Protein AF-A0A6G3XLT8-F1 (afdb_monomer)

Foldseek 3Di:
DVVVVVVVVVVVVVVLCVVPVDPDDPLVSCCVPPNDPRSVVVVVVVVVVVVVVLLVVLLVVLVVVQVVCVVVVRHDPQQCSAPVRDPPRHHPVRSVVVVVVVVVVVVVPDPDDPVVVVVVVVVVVVVVVVCVVVVVVVDDPVVCVVVWDPWAFDPADPDPGGDVCCVPPVDGDTCTDPSNVVRD

Solvent-accessible surface area (backbone atoms only — not comparable to full-atom values): 10610 Å² total; per-residue (Å²): 110,68,68,58,54,52,49,56,51,49,51,55,49,51,52,50,53,70,74,46,87,58,99,69,56,72,39,53,53,34,35,76,75,70,31,65,72,59,13,51,53,48,44,54,48,51,54,51,51,52,54,51,50,53,51,54,51,29,47,54,51,34,51,54,51,50,59,56,33,52,76,70,75,48,79,73,62,49,49,44,67,13,56,92,73,21,96,66,83,30,44,40,52,57,22,51,50,50,52,53,52,53,48,52,49,53,73,76,54,76,85,76,52,70,66,57,55,52,52,56,51,50,50,55,53,50,53,53,51,49,50,52,62,59,46,64,81,69,71,58,79,66,77,52,62,64,77,67,47,76,62,39,80,46,86,70,49,68,80,86,66,30,56,65,61,34,75,76,69,68,50,74,56,36,49,46,34,79,65,16,72,76,67,104

InterPro domains:
  IPR002293 Amino acid/polyamine transporter I [PF13520] (3-162)

Secondary structure (DSSP, 8-state):
-HHHHHHHHHHHHHHHHHH--SS--HHHHHHHHH-HHHHHHHHHHHHHHHHHHHHHHHHHHHHHHHHHHHTTT-PPPHHHH-TTTSSS----HHHHHHHHHHHHHHHH-----HHHHHHHHHHHHHHHHHHHHHHHTT--GGGGSSSSPPPEEPPPP-GGGS-HHHHHH-PPPEESHHHHHHH-

Sequence (184 aa):
VAGVVCALAALCYAEFASTVPVAGSAYTFAYAALGELVAWIIGWDLVLEFALGTAVVAVGWSGYVRSLMDNVDWTMPEVLSGTDVAEGFGFDILAFALVLVLTVILVIGMKLSARVTSVVVAIKVAVVLMVIIAGLFFIKAENYKPFIPPAEKQPAGSGWDAPLVQLLFGYEPTNFGVMGIFTA

Structure (mmCIF, N/CA/C/O backbone):
data_AF-A0A6G3XLT8-F1
#
_entry.id   AF-A0A6G3XLT8-F1
#
loop_
_atom_site.group_PDB
_atom_site.id
_atom_site.type_symbol
_atom_site.label_atom_id
_atom_site.label_alt_id
_atom_site.label_comp_id
_atom_site.label_asym_id
_atom_site.label_entity_id
_atom_site.label_seq_id
_atom_site.pdbx_PDB_ins_code
_atom_site.Cartn_x
_atom_site.Cartn_y
_atom_site.Cartn_z
_atom_site.occupancy
_atom_site.B_iso_or_equiv
_atom_site.auth_seq_id
_atom_site.auth_comp_id
_atom_site.auth_asym_id
_atom_site.auth_atom_id
_atom_site.pdbx_PDB_model_num
ATOM 1 N N . VAL A 1 1 ? 9.433 11.268 6.669 1.00 84.62 1 VAL A N 1
ATOM 2 C CA . VAL A 1 1 ? 8.196 12.057 6.891 1.00 84.62 1 VAL A CA 1
ATOM 3 C C . VAL A 1 1 ? 6.978 11.147 6.982 1.00 84.62 1 VAL A C 1
ATOM 5 O O . VAL A 1 1 ? 6.456 11.031 8.082 1.00 84.62 1 VAL A O 1
ATOM 8 N N . ALA A 1 2 ? 6.606 10.419 5.918 1.00 87.00 2 ALA A N 1
ATOM 9 C CA . ALA A 1 2 ? 5.452 9.503 5.914 1.00 87.00 2 ALA A CA 1
ATOM 10 C C . ALA A 1 2 ? 5.387 8.562 7.135 1.00 87.00 2 ALA A C 1
ATOM 12 O O . ALA A 1 2 ? 4.379 8.534 7.826 1.00 87.00 2 ALA A O 1
ATOM 13 N N . GLY A 1 3 ? 6.489 7.888 7.492 1.00 91.56 3 GLY A N 1
ATOM 14 C CA . GLY A 1 3 ? 6.512 6.993 8.659 1.00 91.56 3 GLY A CA 1
ATOM 15 C C . GLY A 1 3 ? 6.169 7.665 9.998 1.00 91.56 3 GLY A C 1
ATOM 16 O O . GLY A 1 3 ? 5.522 7.046 10.834 1.00 91.56 3 GLY A O 1
ATOM 17 N N . VAL A 1 4 ? 6.539 8.937 10.194 1.00 93.75 4 VAL A N 1
ATOM 18 C CA . VAL A 1 4 ? 6.172 9.692 11.408 1.00 93.75 4 VAL A CA 1
ATOM 19 C C . VAL A 1 4 ? 4.680 10.018 11.398 1.00 93.75 4 VAL A C 1
ATOM 21 O O . VAL A 1 4 ? 4.017 9.845 12.415 1.00 93.75 4 VAL A O 1
ATOM 24 N N . VAL A 1 5 ? 4.141 10.429 10.247 1.00 93.31 5 VAL A N 1
ATOM 25 C CA . VAL A 1 5 ? 2.706 10.711 10.080 1.00 93.31 5 VAL A CA 1
ATOM 26 C C . VAL A 1 5 ? 1.878 9.449 10.337 1.00 93.31 5 VAL A C 1
ATOM 28 O O . VAL A 1 5 ? 0.947 9.485 11.138 1.00 93.31 5 VAL A O 1
ATOM 31 N N . CYS A 1 6 ? 2.265 8.315 9.747 1.00 94.31 6 CYS A N 1
ATOM 32 C CA . CYS A 1 6 ? 1.611 7.028 9.981 1.00 94.31 6 CYS A CA 1
ATOM 33 C C . CYS A 1 6 ? 1.709 6.588 11.447 1.00 94.31 6 CYS A C 1
ATOM 35 O O . CYS A 1 6 ? 0.739 6.059 11.978 1.00 94.31 6 CYS A O 1
ATOM 37 N N . ALA A 1 7 ? 2.845 6.814 12.118 1.00 95.75 7 ALA A N 1
ATOM 38 C CA . ALA A 1 7 ? 3.006 6.466 13.530 1.00 95.75 7 ALA A CA 1
ATOM 39 C C . ALA A 1 7 ? 2.085 7.294 14.439 1.00 95.75 7 ALA A C 1
ATOM 41 O O . ALA A 1 7 ? 1.426 6.731 15.310 1.00 95.75 7 ALA A O 1
ATOM 42 N N . LEU A 1 8 ? 1.995 8.610 14.218 1.00 95.62 8 LEU A N 1
ATOM 43 C CA . LEU A 1 8 ? 1.078 9.477 14.965 1.00 95.62 8 LEU A CA 1
ATOM 44 C C . LEU A 1 8 ? -0.385 9.086 14.719 1.00 95.62 8 LEU A C 1
ATOM 46 O O . LEU A 1 8 ? -1.143 8.941 15.674 1.00 95.62 8 LEU A O 1
ATOM 50 N N . ALA A 1 9 ? -0.761 8.830 13.462 1.00 92.44 9 ALA A N 1
ATOM 51 C CA . ALA A 1 9 ? -2.095 8.339 13.128 1.00 92.44 9 ALA A CA 1
ATOM 52 C C . ALA A 1 9 ? -2.390 6.989 13.807 1.00 92.44 9 ALA A C 1
ATOM 54 O O . ALA A 1 9 ? -3.451 6.818 14.403 1.00 92.44 9 ALA A O 1
ATOM 55 N N . ALA A 1 10 ? -1.440 6.048 13.792 1.00 93.69 10 ALA A N 1
ATOM 56 C CA . ALA A 1 10 ? -1.587 4.745 14.439 1.00 93.69 10 ALA A CA 1
ATOM 57 C C . ALA A 1 10 ? -1.800 4.857 15.958 1.00 93.69 10 ALA A C 1
ATOM 59 O O . ALA A 1 10 ? -2.575 4.081 16.515 1.00 93.69 10 ALA A O 1
ATOM 60 N N . LEU A 1 11 ? -1.167 5.829 16.626 1.00 94.69 11 LEU A N 1
ATOM 61 C CA . LEU A 1 11 ? -1.402 6.097 18.049 1.00 94.69 11 LEU A CA 1
ATOM 62 C C . LEU A 1 11 ? -2.837 6.579 18.311 1.00 94.69 11 LEU A C 1
ATOM 64 O O . LEU A 1 11 ? -3.475 6.074 19.232 1.00 94.69 11 LEU A O 1
ATOM 68 N N . CYS A 1 12 ? -3.381 7.470 17.476 1.00 91.38 12 CYS A N 1
ATOM 69 C CA . CYS A 1 12 ? -4.788 7.879 17.572 1.00 91.38 12 CYS A CA 1
ATOM 70 C C . CYS A 1 12 ? -5.742 6.692 17.354 1.00 91.38 12 CYS A C 1
ATOM 72 O O . CYS A 1 12 ? -6.710 6.522 18.091 1.00 91.38 12 CYS A O 1
ATOM 74 N N . TYR A 1 13 ? -5.452 5.822 16.381 1.00 90.06 13 TYR A N 1
ATOM 75 C CA . TYR A 1 13 ? -6.232 4.596 16.171 1.00 90.06 13 TYR A CA 1
ATOM 76 C C . TYR A 1 13 ? -6.145 3.633 17.360 1.00 90.06 13 TYR A C 1
ATOM 78 O O . TYR A 1 13 ? -7.144 2.999 17.696 1.00 90.06 13 TYR A O 1
ATOM 86 N N . ALA A 1 14 ? -4.987 3.529 18.017 1.00 91.62 14 ALA A N 1
ATOM 87 C CA . ALA A 1 14 ? -4.831 2.717 19.221 1.00 91.62 14 ALA A CA 1
ATOM 88 C C . ALA A 1 14 ? -5.688 3.251 20.384 1.00 91.62 14 ALA A C 1
ATOM 90 O O . ALA A 1 14 ? -6.321 2.465 21.091 1.00 91.62 14 ALA A O 1
ATOM 91 N N . GLU A 1 15 ? -5.770 4.575 20.544 1.00 92.38 15 GLU A N 1
ATOM 92 C CA . GLU A 1 15 ? -6.643 5.223 21.530 1.00 92.38 15 GLU A CA 1
ATOM 93 C C . GLU A 1 15 ? -8.126 4.924 21.250 1.00 92.38 15 GLU A C 1
ATOM 95 O O . GLU A 1 15 ? -8.839 4.444 22.139 1.00 92.38 15 GLU A O 1
ATOM 100 N N . PHE A 1 16 ? -8.585 5.097 20.007 1.00 87.38 16 PHE A N 1
ATOM 101 C CA . PHE A 1 16 ? -9.968 4.786 19.621 1.00 87.38 16 PHE A CA 1
ATOM 102 C C . PHE A 1 16 ? -10.313 3.298 19.753 1.00 87.38 16 PHE A C 1
ATOM 104 O O . PHE A 1 16 ? -11.379 2.958 20.266 1.00 87.38 16 PHE A O 1
ATOM 111 N N . ALA A 1 17 ? -9.401 2.399 19.376 1.00 88.38 17 ALA A N 1
ATOM 112 C CA . ALA A 1 17 ? -9.604 0.959 19.529 1.00 88.38 17 ALA A CA 1
ATOM 113 C C . ALA A 1 17 ? -9.683 0.526 21.006 1.00 88.38 17 ALA A C 1
ATOM 115 O O . ALA A 1 17 ? -10.377 -0.436 21.331 1.00 88.38 17 ALA A O 1
ATOM 116 N N . SER A 1 18 ? -8.988 1.234 21.905 1.00 88.75 18 SER A N 1
ATOM 117 C CA . SER A 1 18 ? -9.034 0.966 23.350 1.00 88.75 18 SER A CA 1
ATOM 118 C C . SER A 1 18 ? -10.307 1.491 24.024 1.00 88.75 18 SER A C 1
ATOM 120 O O . SER A 1 18 ? -10.778 0.901 24.995 1.00 88.75 18 SER A O 1
ATOM 122 N N . THR A 1 19 ? -10.875 2.583 23.507 1.00 87.81 19 THR A N 1
ATOM 123 C CA . THR A 1 19 ? -12.049 3.259 24.081 1.00 87.81 19 THR A CA 1
ATOM 124 C C . THR A 1 19 ? -13.367 2.722 23.529 1.00 87.81 19 THR A C 1
ATOM 126 O O . THR A 1 19 ? -14.359 2.681 24.257 1.00 87.81 19 THR A O 1
ATOM 129 N N . VAL A 1 20 ? -13.386 2.262 22.274 1.00 84.38 20 VAL A N 1
ATOM 130 C CA . VAL A 1 20 ? -14.577 1.724 21.605 1.00 84.38 20 VAL A CA 1
ATOM 131 C C . VAL A 1 20 ? -14.323 0.257 21.218 1.00 84.38 20 VAL A C 1
ATOM 133 O O . VAL A 1 20 ? -13.866 -0.011 20.107 1.00 84.38 20 VAL A O 1
ATOM 136 N N . PRO A 1 21 ? -14.625 -0.723 22.100 1.00 76.94 21 PRO A N 1
ATOM 137 C CA . PRO A 1 21 ? -14.282 -2.136 21.910 1.00 76.94 21 PRO A CA 1
ATOM 138 C C . PRO A 1 21 ? -15.272 -2.851 20.976 1.00 76.94 21 PRO A C 1
ATOM 140 O O . PRO A 1 21 ? -15.787 -3.930 21.273 1.00 76.94 21 PRO A O 1
ATOM 143 N N . VAL A 1 22 ? -15.577 -2.225 19.845 1.00 78.62 22 VAL A N 1
ATOM 144 C CA . VAL A 1 22 ? -16.390 -2.795 18.773 1.00 78.62 22 VAL A CA 1
ATOM 145 C C . VAL A 1 22 ? -15.473 -3.134 17.609 1.00 78.62 22 VAL A C 1
ATOM 147 O O . VAL A 1 22 ? -14.517 -2.415 17.329 1.00 78.62 22 VAL A O 1
ATOM 150 N N . ALA A 1 23 ? -15.760 -4.232 16.911 1.00 74.06 23 ALA A N 1
ATOM 151 C CA . ALA A 1 23 ? -15.089 -4.521 15.652 1.00 74.06 23 ALA A CA 1
ATOM 152 C C . ALA A 1 23 ? -15.462 -3.421 14.644 1.00 74.06 23 ALA A C 1
ATOM 154 O O . ALA A 1 23 ? -16.571 -3.410 14.111 1.00 74.06 23 ALA A O 1
ATOM 155 N N . GLY A 1 24 ? -14.556 -2.469 14.440 1.00 74.00 24 GLY A N 1
ATOM 156 C CA . GLY A 1 24 ? -14.780 -1.279 13.631 1.00 74.00 24 GLY A CA 1
ATOM 157 C C . GLY A 1 24 ? -13.471 -0.693 13.110 1.00 74.00 24 GLY A C 1
ATOM 158 O O . GLY A 1 24 ? -12.390 -1.009 13.603 1.00 74.00 24 GLY A O 1
ATOM 159 N N . SER A 1 25 ? -13.589 0.136 12.077 1.00 85.88 25 SER A N 1
ATOM 160 C CA . SER A 1 25 ? -12.495 0.927 11.494 1.00 85.88 25 SER A CA 1
ATOM 161 C C . SER A 1 25 ? -12.845 2.423 11.588 1.00 85.88 25 SER A C 1
ATOM 163 O O . SER A 1 25 ? -13.745 2.797 12.345 1.00 85.88 25 SER A O 1
ATOM 165 N N . ALA A 1 26 ? -12.181 3.278 10.807 1.00 87.06 26 ALA A N 1
ATOM 166 C CA . ALA A 1 26 ? -12.337 4.736 10.811 1.00 87.06 26 ALA A CA 1
ATOM 167 C C . ALA A 1 26 ? -13.802 5.201 10.796 1.00 87.06 26 ALA A C 1
ATOM 169 O O . ALA A 1 26 ? -14.168 6.082 11.567 1.00 87.06 26 ALA A O 1
ATOM 170 N N . TYR A 1 27 ? -14.651 4.568 9.976 1.00 89.19 27 TYR A N 1
ATOM 171 C CA . TYR A 1 27 ? -16.085 4.870 9.901 1.00 89.19 27 TYR A CA 1
ATOM 172 C C . TYR A 1 27 ? -16.777 4.764 11.266 1.00 89.19 27 TYR A C 1
ATOM 174 O O . TYR A 1 27 ? -17.462 5.686 11.703 1.00 89.19 27 TYR A O 1
ATOM 182 N N . THR A 1 28 ? -16.578 3.647 11.967 1.00 88.88 28 THR A N 1
ATOM 183 C CA . THR A 1 28 ? -17.227 3.382 13.255 1.00 88.88 28 THR A CA 1
ATOM 184 C C . THR A 1 28 ? -16.723 4.338 14.333 1.00 88.88 28 THR A C 1
ATOM 186 O O . THR A 1 28 ? -17.515 4.828 15.138 1.00 88.88 28 THR A O 1
ATOM 189 N N . PHE A 1 29 ? -15.423 4.644 14.327 1.00 89.81 29 PHE A N 1
ATOM 190 C CA . PHE A 1 29 ? -14.832 5.595 15.269 1.00 89.81 29 PHE A CA 1
ATOM 191 C C . PHE A 1 29 ? -15.315 7.027 15.009 1.00 89.81 29 PHE A C 1
ATOM 193 O O . PHE A 1 29 ? -15.700 7.724 15.947 1.00 89.81 29 PHE A O 1
ATOM 200 N N . ALA A 1 30 ? -15.386 7.445 13.743 1.00 88.88 30 ALA A N 1
ATOM 201 C CA . ALA A 1 30 ? -15.908 8.753 13.360 1.00 88.88 30 ALA A CA 1
ATOM 202 C C . ALA A 1 30 ? -17.393 8.900 13.704 1.00 88.88 30 ALA A C 1
ATOM 204 O O . ALA A 1 30 ? -17.805 9.952 14.188 1.00 88.88 30 ALA A O 1
ATOM 205 N N . TYR A 1 31 ? -18.186 7.841 13.524 1.00 90.19 31 TYR A N 1
ATOM 206 C CA . TYR A 1 31 ? -19.601 7.849 13.892 1.00 90.19 31 TYR A CA 1
ATOM 207 C C . TYR A 1 31 ? -19.787 8.053 15.397 1.00 90.19 31 TYR A C 1
ATOM 209 O O . TYR A 1 31 ? -20.625 8.850 15.814 1.00 90.19 31 TYR A O 1
ATOM 217 N N . ALA A 1 32 ? -18.970 7.378 16.211 1.00 87.19 32 ALA A N 1
ATOM 218 C CA . ALA A 1 32 ? -19.013 7.511 17.663 1.00 87.19 32 ALA A CA 1
ATOM 219 C C . ALA A 1 32 ? -18.539 8.890 18.162 1.00 87.19 32 ALA A C 1
ATOM 221 O O . ALA A 1 32 ? -19.076 9.389 19.148 1.00 87.19 32 ALA A O 1
ATOM 222 N N . ALA A 1 33 ? -17.550 9.505 17.503 1.00 87.12 33 ALA A N 1
ATOM 223 C CA . ALA A 1 33 ? -16.925 10.746 17.968 1.00 87.12 33 ALA A CA 1
ATOM 224 C C . ALA A 1 33 ? -17.532 12.034 17.376 1.00 87.12 33 ALA A C 1
ATOM 226 O O . ALA A 1 33 ? -17.625 13.042 18.073 1.00 87.12 33 ALA A O 1
ATOM 227 N N . LEU A 1 34 ? -17.910 12.023 16.092 1.00 90.81 34 LEU A N 1
ATOM 228 C CA . LEU A 1 34 ? -18.243 13.224 15.306 1.00 90.81 34 LEU A CA 1
ATOM 229 C C . LEU A 1 34 ? -19.668 13.208 14.728 1.00 90.81 34 LEU A C 1
ATOM 231 O O . LEU A 1 34 ? -20.155 14.242 14.271 1.00 90.81 34 LEU A O 1
ATOM 235 N N . GLY A 1 35 ? -20.347 12.061 14.764 1.00 91.88 35 GLY A N 1
ATOM 236 C CA . GLY A 1 35 ? -21.718 11.902 14.287 1.00 91.88 35 GLY A CA 1
ATOM 237 C C . GLY A 1 35 ? -21.836 11.472 12.821 1.00 91.88 35 GLY A C 1
ATOM 238 O O . GLY A 1 35 ? -20.856 11.208 12.124 1.00 91.88 35 GLY A O 1
ATOM 239 N N . GLU A 1 36 ? -23.085 11.379 12.362 1.00 94.19 36 GLU A N 1
ATOM 240 C CA . GLU A 1 36 ? -23.459 10.687 11.124 1.00 94.19 36 GLU A CA 1
ATOM 241 C C . GLU A 1 36 ? -22.868 11.316 9.859 1.00 94.19 36 GLU A C 1
ATOM 243 O O . GLU A 1 36 ? -22.312 10.597 9.034 1.00 94.19 36 GLU A O 1
ATOM 248 N N . LEU A 1 37 ? -22.938 12.643 9.706 1.00 94.75 37 LEU A N 1
ATOM 249 C CA . LEU A 1 37 ? -22.506 13.303 8.469 1.00 94.75 37 LEU A CA 1
ATOM 250 C C . LEU A 1 37 ? -21.010 13.094 8.198 1.00 94.75 37 LEU A C 1
ATOM 252 O O . LEU A 1 37 ? -20.622 12.767 7.079 1.00 94.75 37 LEU A O 1
ATOM 256 N N . VAL A 1 38 ? -20.168 13.255 9.223 1.00 93.25 38 VAL A N 1
ATOM 257 C CA . VAL A 1 38 ? -18.714 13.082 9.082 1.00 93.25 38 VAL A CA 1
ATOM 258 C C . VAL A 1 38 ? -18.370 11.616 8.831 1.00 93.25 38 VAL A C 1
ATOM 260 O O . VAL A 1 38 ? -17.565 11.314 7.950 1.00 93.25 38 VAL A O 1
ATOM 263 N N . ALA A 1 39 ? -19.018 10.697 9.550 1.00 92.69 39 ALA A N 1
ATOM 264 C CA . ALA A 1 39 ? -18.840 9.268 9.330 1.00 92.69 39 ALA A CA 1
ATOM 265 C C . ALA A 1 39 ? -19.262 8.842 7.920 1.00 92.69 39 ALA A C 1
ATOM 267 O O . ALA A 1 39 ? -18.561 8.062 7.288 1.00 92.69 39 ALA A O 1
ATOM 268 N N . TRP A 1 40 ? -20.364 9.379 7.396 1.00 94.81 40 TRP A N 1
ATOM 269 C CA . TRP A 1 40 ? -20.846 9.087 6.048 1.00 94.81 40 TRP A CA 1
ATOM 270 C C .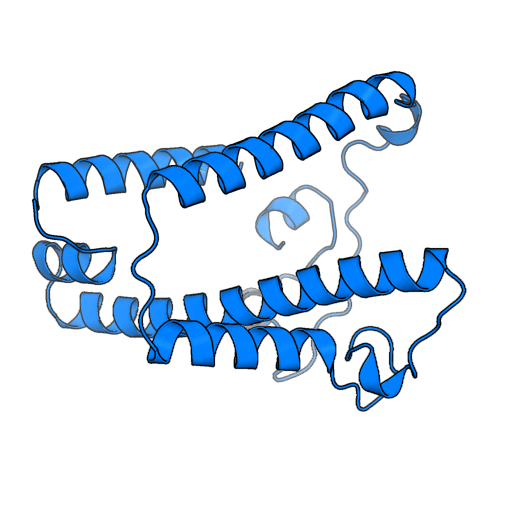 TRP A 1 40 ? -19.843 9.509 4.968 1.00 94.81 40 TRP A C 1
ATOM 272 O O . TRP A 1 40 ? -19.571 8.726 4.057 1.00 94.81 40 TRP A O 1
ATOM 282 N N . ILE A 1 41 ? -19.238 10.696 5.105 1.00 95.56 41 ILE A N 1
ATOM 283 C CA . ILE A 1 41 ? -18.179 11.167 4.196 1.00 95.56 41 ILE A CA 1
ATOM 284 C C . ILE A 1 41 ? -16.983 10.205 4.230 1.00 95.56 41 ILE A C 1
ATOM 286 O O . ILE A 1 41 ? -16.548 9.734 3.182 1.00 95.56 41 ILE A O 1
ATOM 290 N N . ILE A 1 42 ? -16.501 9.856 5.428 1.00 93.56 42 ILE A N 1
ATOM 291 C CA . ILE A 1 42 ? -15.376 8.921 5.605 1.00 93.56 42 ILE A CA 1
ATOM 292 C C . ILE A 1 42 ? -15.724 7.521 5.079 1.00 93.56 42 ILE A C 1
ATOM 294 O O . ILE A 1 42 ? -14.872 6.827 4.537 1.00 93.56 42 ILE A O 1
ATOM 298 N N . GLY A 1 43 ? -16.976 7.085 5.216 1.00 93.31 43 GLY A N 1
ATOM 299 C CA . GLY A 1 43 ? -17.432 5.798 4.697 1.00 93.31 43 GLY A CA 1
ATOM 300 C C . GLY A 1 43 ? -17.287 5.706 3.180 1.00 93.31 43 GLY A C 1
ATOM 301 O O . GLY A 1 43 ? -16.766 4.712 2.677 1.00 93.31 43 GLY A O 1
ATOM 302 N N . TRP A 1 44 ? -17.702 6.746 2.454 1.00 95.06 44 TRP A N 1
ATOM 303 C CA . TRP A 1 44 ? -17.534 6.801 0.999 1.00 95.06 44 TRP A CA 1
ATOM 304 C C . TRP A 1 44 ? -16.078 6.931 0.570 1.00 95.06 44 TRP A C 1
ATOM 306 O O . TRP A 1 44 ? -15.681 6.288 -0.401 1.00 95.06 44 TRP A O 1
ATOM 316 N N . ASP A 1 45 ? -15.289 7.706 1.311 1.00 94.75 45 ASP A N 1
ATOM 317 C CA . ASP A 1 45 ? -13.847 7.822 1.100 1.00 94.75 45 ASP A CA 1
ATOM 318 C C . ASP A 1 45 ? -13.156 6.453 1.211 1.00 94.75 45 ASP A C 1
ATOM 320 O O . ASP A 1 45 ? -12.520 6.010 0.259 1.00 94.75 45 ASP A O 1
ATOM 324 N N . LEU A 1 46 ? -13.413 5.698 2.287 1.00 93.69 46 LEU A N 1
ATOM 325 C CA . LEU A 1 46 ? -12.867 4.349 2.474 1.00 93.69 46 LEU A CA 1
ATOM 326 C C . LEU A 1 46 ? -13.273 3.377 1.358 1.00 93.69 46 LEU A C 1
ATOM 328 O O . LEU A 1 46 ? -12.474 2.535 0.952 1.00 93.69 46 LEU A O 1
ATOM 332 N N . VAL A 1 47 ? -14.512 3.457 0.857 1.00 93.12 47 VAL A N 1
ATOM 333 C CA . VAL A 1 47 ? -14.958 2.604 -0.259 1.00 93.12 47 VAL A CA 1
ATOM 334 C C . VAL A 1 47 ? -14.118 2.874 -1.509 1.00 93.12 47 VAL A C 1
ATOM 336 O O . VAL A 1 47 ? -13.671 1.922 -2.156 1.00 93.12 47 VAL A O 1
ATOM 339 N N . LEU A 1 48 ? -13.874 4.146 -1.832 1.00 93.94 48 LEU A N 1
ATOM 340 C CA . LEU A 1 48 ? -13.030 4.536 -2.962 1.00 93.94 48 LEU A CA 1
ATOM 341 C C . LEU A 1 48 ? -11.560 4.176 -2.724 1.00 93.94 48 LEU A C 1
ATOM 343 O O . LEU A 1 48 ? -10.915 3.640 -3.625 1.00 93.94 48 LEU A O 1
ATOM 347 N N . GLU A 1 49 ? -11.050 4.402 -1.515 1.00 92.75 49 GLU A N 1
ATOM 348 C CA . GLU A 1 49 ? -9.675 4.087 -1.128 1.00 92.75 49 GLU A CA 1
ATOM 349 C C . GLU A 1 49 ? -9.389 2.585 -1.251 1.00 92.75 49 GLU A C 1
ATOM 351 O O . GLU A 1 49 ? -8.398 2.191 -1.867 1.00 92.75 49 GLU A O 1
ATOM 356 N N . PHE A 1 50 ? -10.278 1.720 -0.750 1.00 91.75 50 PHE A N 1
ATOM 357 C CA . PHE A 1 50 ? -10.119 0.271 -0.894 1.00 91.75 50 PHE A CA 1
ATOM 358 C C . PHE A 1 50 ? -10.286 -0.194 -2.346 1.00 91.75 50 PHE A C 1
ATOM 360 O O . PHE A 1 50 ? -9.556 -1.089 -2.785 1.00 91.75 50 PHE A O 1
ATOM 367 N N . ALA A 1 51 ? -11.202 0.400 -3.117 1.00 91.94 51 ALA A N 1
ATOM 368 C CA . ALA A 1 51 ? -11.359 0.074 -4.535 1.00 91.94 51 ALA A CA 1
ATOM 369 C C . ALA A 1 51 ? -10.092 0.421 -5.338 1.00 91.94 51 ALA A C 1
ATOM 371 O O . ALA A 1 51 ? -9.571 -0.421 -6.071 1.00 91.94 51 ALA A O 1
ATOM 372 N N . LEU A 1 52 ? -9.541 1.620 -5.140 1.00 92.81 52 LEU A N 1
ATOM 373 C CA . LEU A 1 52 ? -8.289 2.035 -5.769 1.00 92.81 52 LEU A CA 1
ATOM 374 C C . LEU A 1 52 ? -7.105 1.192 -5.273 1.00 92.81 52 LEU A C 1
ATOM 376 O O . LEU A 1 52 ? -6.322 0.687 -6.076 1.00 92.81 52 LEU A O 1
ATOM 380 N N . GLY A 1 53 ? -6.995 0.982 -3.960 1.00 93.31 53 GLY A N 1
ATOM 381 C CA . GLY A 1 53 ? -5.912 0.212 -3.354 1.00 93.31 53 GLY A CA 1
ATOM 382 C C . GLY A 1 53 ? -5.866 -1.235 -3.846 1.00 93.31 53 GLY A C 1
ATOM 383 O O . GLY A 1 53 ? -4.791 -1.750 -4.155 1.00 93.31 53 GLY A O 1
ATOM 384 N N . THR A 1 54 ? -7.022 -1.888 -3.991 1.00 93.44 54 THR A N 1
ATOM 385 C CA . THR A 1 54 ? -7.089 -3.251 -4.547 1.00 93.44 54 THR A CA 1
ATOM 386 C C . THR A 1 54 ? -6.664 -3.299 -6.014 1.00 93.44 54 THR A C 1
ATOM 388 O O . THR A 1 54 ? -5.925 -4.213 -6.389 1.00 93.44 54 THR A O 1
ATOM 391 N N . ALA A 1 55 ? -7.047 -2.305 -6.822 1.00 91.75 55 ALA A N 1
ATOM 392 C CA . ALA A 1 55 ? -6.619 -2.203 -8.215 1.00 91.75 55 ALA A CA 1
ATOM 393 C C . ALA A 1 55 ? -5.096 -2.014 -8.338 1.00 91.75 55 ALA A C 1
ATOM 395 O O . ALA A 1 55 ? -4.439 -2.772 -9.052 1.00 91.75 55 ALA A O 1
ATOM 396 N N . VAL A 1 56 ? -4.513 -1.072 -7.586 1.00 92.38 56 VAL A N 1
ATOM 397 C CA . VAL A 1 56 ? -3.063 -0.797 -7.610 1.00 92.38 56 VAL A CA 1
ATOM 398 C C . VAL A 1 56 ? -2.253 -2.024 -7.176 1.00 92.38 56 VAL A C 1
ATOM 400 O O . VAL A 1 56 ? -1.247 -2.360 -7.803 1.00 92.38 56 VAL A O 1
ATOM 403 N N . VAL A 1 57 ? -2.706 -2.750 -6.147 1.00 94.56 57 VAL A N 1
ATOM 404 C CA . VAL A 1 57 ? -2.046 -3.990 -5.701 1.00 94.56 57 VAL A CA 1
ATOM 405 C C . VAL A 1 57 ? -2.116 -5.084 -6.770 1.00 94.56 57 VAL A C 1
ATOM 407 O O . VAL A 1 57 ? -1.130 -5.798 -6.970 1.00 94.56 57 VAL A O 1
ATOM 410 N N . ALA A 1 58 ? -3.246 -5.219 -7.469 1.00 94.69 58 ALA A N 1
ATOM 411 C CA . ALA A 1 58 ? -3.398 -6.211 -8.530 1.00 94.69 58 ALA A CA 1
ATOM 412 C C . ALA A 1 58 ? -2.487 -5.920 -9.734 1.00 94.69 58 ALA A C 1
ATOM 414 O O . ALA A 1 58 ? -1.839 -6.840 -10.237 1.00 94.69 58 ALA A O 1
ATOM 415 N N . VAL A 1 59 ? -2.374 -4.651 -10.143 1.00 92.19 59 VAL A N 1
ATOM 416 C CA . VAL A 1 59 ? -1.448 -4.219 -11.207 1.00 92.19 59 VAL A CA 1
ATOM 417 C C . VAL A 1 59 ? 0.006 -4.462 -10.793 1.00 92.19 59 VAL A C 1
ATOM 419 O O . VAL A 1 59 ? 0.775 -5.051 -11.551 1.00 92.19 59 VAL A O 1
ATOM 422 N N . GLY A 1 60 ? 0.378 -4.114 -9.555 1.00 92.00 60 GLY A N 1
ATOM 423 C CA . GLY A 1 60 ? 1.718 -4.398 -9.031 1.00 92.00 60 GLY A CA 1
ATOM 424 C C . GLY A 1 60 ? 2.050 -5.896 -9.030 1.00 92.00 60 GLY A C 1
ATOM 425 O O . GLY A 1 60 ? 3.155 -6.286 -9.406 1.00 92.00 60 GLY A O 1
ATOM 426 N N . TRP A 1 61 ? 1.091 -6.754 -8.662 1.00 94.69 61 TRP A N 1
ATOM 427 C CA . TRP A 1 61 ? 1.255 -8.210 -8.728 1.00 94.69 61 TRP A CA 1
ATOM 428 C C . TRP A 1 61 ? 1.424 -8.713 -10.166 1.00 94.69 61 TRP A C 1
ATOM 430 O O . TRP A 1 61 ? 2.319 -9.520 -10.422 1.00 94.69 61 TRP A O 1
ATOM 440 N N . SER A 1 62 ? 0.612 -8.211 -11.102 1.00 92.75 62 SER A N 1
ATOM 441 C CA . SER A 1 62 ? 0.737 -8.524 -12.530 1.00 92.75 62 SER A CA 1
ATOM 442 C C . SER A 1 62 ? 2.133 -8.189 -13.058 1.00 92.75 62 SER A C 1
ATOM 444 O O . SER A 1 62 ? 2.745 -9.023 -13.724 1.00 92.75 62 SER A O 1
ATOM 446 N N . GLY A 1 63 ? 2.684 -7.030 -12.681 1.00 90.31 63 GLY A N 1
ATOM 447 C CA . GLY A 1 63 ? 4.046 -6.627 -13.039 1.00 90.31 63 GLY A CA 1
ATOM 448 C C . GLY A 1 63 ? 5.111 -7.643 -12.614 1.00 90.31 63 GLY A C 1
ATOM 449 O O . GLY A 1 63 ? 5.947 -8.027 -13.429 1.00 90.31 63 GLY A O 1
ATOM 450 N N . TYR A 1 64 ? 5.044 -8.159 -11.380 1.00 91.31 64 TYR A N 1
ATOM 451 C CA . TYR A 1 64 ? 5.969 -9.209 -10.928 1.00 91.31 64 TYR A CA 1
ATOM 452 C C . TYR A 1 64 ? 5.830 -10.506 -11.730 1.00 91.31 64 TYR A C 1
ATOM 454 O O . TYR A 1 64 ? 6.838 -11.131 -12.056 1.00 91.31 64 TYR A O 1
ATOM 462 N N . VAL A 1 65 ? 4.602 -10.924 -12.055 1.00 91.50 65 VAL A N 1
ATOM 463 C CA . VAL A 1 65 ? 4.373 -12.133 -12.862 1.00 91.50 65 VAL A CA 1
ATOM 464 C C . VAL A 1 65 ? 4.931 -11.955 -14.269 1.00 91.50 65 VAL A C 1
ATOM 466 O O . VAL A 1 65 ? 5.611 -12.853 -14.757 1.00 91.50 65 VAL A O 1
ATOM 469 N N . ARG A 1 66 ? 4.723 -10.786 -14.883 1.00 89.19 66 ARG A N 1
ATOM 470 C CA . ARG A 1 66 ? 5.304 -10.437 -16.185 1.00 89.19 66 ARG A CA 1
ATOM 471 C C . ARG A 1 66 ? 6.830 -10.510 -16.148 1.00 89.19 66 ARG A C 1
ATOM 473 O O . ARG A 1 66 ? 7.410 -11.242 -16.939 1.00 89.19 66 ARG A O 1
ATOM 480 N N . SER A 1 67 ? 7.468 -9.900 -15.144 1.00 89.25 67 SER A N 1
ATOM 481 C CA . SER A 1 67 ? 8.924 -10.007 -14.972 1.00 89.25 67 SER A CA 1
ATOM 482 C C . SER A 1 67 ? 9.402 -11.456 -14.810 1.00 89.25 67 SER A C 1
ATOM 484 O O . SER A 1 67 ? 10.482 -11.802 -15.279 1.00 89.25 67 SER A O 1
ATOM 486 N N . LEU A 1 68 ? 8.630 -12.332 -14.157 1.00 90.81 68 LEU A N 1
ATOM 487 C CA . LEU A 1 68 ? 8.963 -13.759 -14.065 1.00 90.81 68 LEU A CA 1
ATOM 488 C C . LEU A 1 68 ? 8.807 -14.492 -15.404 1.00 90.81 68 LEU A C 1
ATOM 490 O O . LEU A 1 68 ? 9.616 -15.369 -15.695 1.00 90.81 68 LEU A O 1
ATOM 494 N N . MET A 1 69 ? 7.800 -14.147 -16.207 1.00 89.56 69 MET A N 1
ATOM 495 C CA . MET A 1 69 ? 7.585 -14.724 -17.539 1.00 89.56 69 MET A CA 1
ATOM 496 C C . MET A 1 69 ? 8.696 -14.322 -18.516 1.00 89.56 69 MET A C 1
ATOM 498 O O . MET A 1 69 ? 9.211 -15.181 -19.235 1.00 89.56 69 MET A O 1
ATOM 502 N N . ASP A 1 70 ? 9.136 -13.063 -18.460 1.00 87.38 70 ASP A N 1
ATOM 503 C CA . ASP A 1 70 ? 10.233 -12.548 -19.285 1.00 87.38 70 ASP A CA 1
ATOM 504 C C . ASP A 1 70 ? 11.562 -13.273 -19.002 1.00 87.38 70 ASP A C 1
ATOM 506 O O . ASP A 1 70 ? 12.352 -13.500 -19.911 1.00 87.38 70 ASP A O 1
ATOM 510 N N . ASN A 1 71 ? 11.792 -13.728 -17.762 1.00 88.69 71 ASN A N 1
ATOM 511 C CA . ASN A 1 71 ? 12.971 -14.537 -17.413 1.00 88.69 71 ASN A CA 1
ATOM 512 C C . ASN A 1 71 ? 12.979 -15.938 -18.060 1.00 88.69 71 ASN A C 1
ATOM 514 O O . ASN A 1 71 ? 14.008 -16.613 -18.030 1.00 88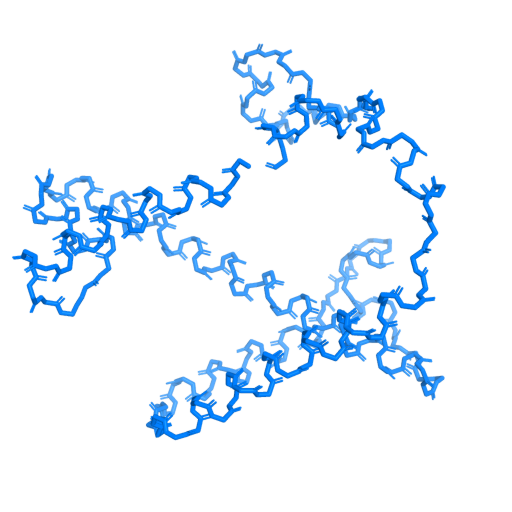.69 71 ASN A O 1
ATOM 518 N N . VAL A 1 72 ? 11.845 -16.399 -18.595 1.00 89.75 72 VAL A N 1
ATOM 519 C CA . VAL A 1 72 ? 11.686 -17.704 -19.266 1.00 89.75 72 VAL A CA 1
ATOM 520 C C . VAL A 1 72 ? 11.461 -17.510 -20.777 1.00 89.75 72 VAL A C 1
ATOM 522 O O . VAL A 1 72 ? 10.978 -18.413 -21.455 1.00 89.75 72 VAL A O 1
ATOM 525 N N . ASP A 1 73 ? 11.788 -16.323 -21.307 1.00 86.12 73 ASP A N 1
ATOM 526 C CA . ASP A 1 73 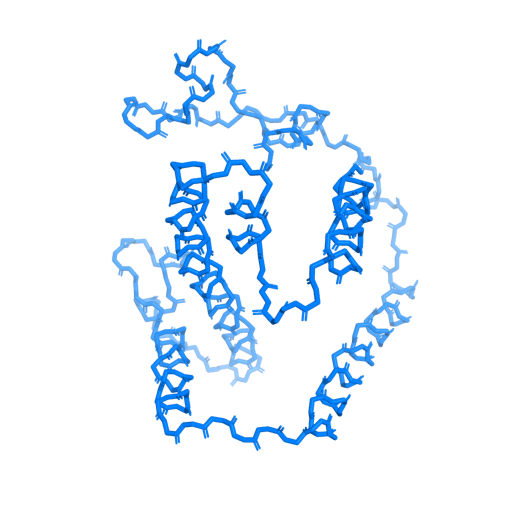? 11.577 -15.915 -22.706 1.00 86.12 73 ASP A CA 1
ATOM 527 C C . ASP A 1 73 ? 10.109 -16.020 -23.174 1.00 86.12 73 ASP A C 1
ATOM 529 O O . ASP A 1 73 ? 9.819 -16.095 -24.371 1.00 86.12 73 ASP A O 1
ATOM 533 N N . TRP A 1 74 ? 9.154 -16.017 -22.236 1.00 85.31 74 TRP A N 1
ATOM 534 C CA . TRP A 1 74 ? 7.731 -16.014 -22.553 1.00 85.31 74 TRP A CA 1
ATOM 535 C C . TRP A 1 74 ? 7.200 -14.585 -22.506 1.00 85.31 74 TRP A C 1
ATOM 537 O O . TRP A 1 74 ? 6.879 -14.065 -21.438 1.00 85.31 74 TRP A O 1
ATOM 547 N N . THR A 1 75 ? 7.023 -13.971 -23.672 1.00 80.44 75 THR A N 1
ATOM 548 C CA . THR A 1 75 ? 6.458 -12.623 -23.775 1.00 80.44 75 THR A CA 1
ATOM 549 C C . THR A 1 75 ? 4.940 -12.667 -23.947 1.00 80.44 75 THR A C 1
ATOM 551 O O . THR A 1 75 ? 4.381 -13.459 -24.711 1.00 80.44 75 THR A O 1
ATOM 554 N N . MET A 1 76 ? 4.236 -11.823 -23.192 1.00 79.19 76 MET A N 1
ATOM 555 C CA . MET A 1 76 ? 2.792 -11.629 -23.336 1.00 79.19 76 MET A CA 1
ATOM 556 C C . MET A 1 76 ? 2.516 -10.536 -24.386 1.00 79.19 76 MET A C 1
ATOM 558 O O . MET A 1 76 ? 3.285 -9.579 -24.459 1.00 79.19 76 MET A O 1
ATOM 562 N N . PRO A 1 77 ? 1.430 -10.619 -25.183 1.00 81.50 77 PRO A N 1
ATOM 563 C CA . PRO A 1 77 ? 1.050 -9.532 -26.084 1.00 81.50 77 PRO A CA 1
ATOM 564 C C . PRO A 1 77 ? 0.866 -8.203 -25.336 1.00 81.50 77 PRO A C 1
ATOM 566 O O . PRO A 1 77 ? 0.175 -8.171 -24.316 1.00 81.50 77 PRO A O 1
ATOM 569 N N . GLU A 1 78 ? 1.414 -7.107 -25.871 1.00 79.31 78 GLU A N 1
ATOM 570 C CA . GLU A 1 78 ? 1.431 -5.784 -25.215 1.00 79.31 78 GLU A CA 1
ATOM 571 C C . GLU A 1 78 ? 0.031 -5.300 -24.808 1.00 79.31 78 GLU A C 1
ATOM 573 O O . GLU A 1 78 ? -0.168 -4.847 -23.683 1.00 79.31 78 GLU A O 1
ATOM 578 N N . VAL A 1 79 ? -0.972 -5.515 -25.665 1.00 81.75 79 VAL A N 1
ATOM 579 C CA . VAL A 1 79 ? -2.381 -5.146 -25.418 1.00 81.75 79 VAL A CA 1
ATOM 580 C C . VAL A 1 79 ? -2.948 -5.789 -24.143 1.00 81.75 79 VAL A C 1
ATOM 582 O O . VAL A 1 79 ? -3.839 -5.222 -23.514 1.00 81.75 79 VAL A O 1
ATOM 585 N N . LEU A 1 80 ? -2.438 -6.959 -23.745 1.00 83.25 80 LEU A N 1
ATOM 586 C CA . LEU A 1 80 ? -2.885 -7.697 -22.556 1.00 83.25 80 LEU A CA 1
ATOM 587 C C . LEU A 1 80 ? -1.995 -7.474 -21.325 1.00 83.25 80 LEU A C 1
ATOM 589 O O . LEU A 1 80 ? -2.305 -7.952 -20.234 1.00 83.25 80 LEU A O 1
ATOM 593 N N . SER A 1 81 ? -0.878 -6.771 -21.505 1.00 79.56 81 SER A N 1
ATOM 594 C CA . SER A 1 81 ? 0.144 -6.588 -20.475 1.00 79.56 81 SER A CA 1
ATOM 595 C C . SER A 1 81 ? -0.096 -5.368 -19.580 1.00 79.56 81 SER A C 1
ATOM 597 O O . SER A 1 81 ? 0.575 -5.229 -18.564 1.00 79.56 81 SER A O 1
ATOM 599 N N . GLY A 1 82 ? -1.074 -4.523 -19.918 1.00 76.38 82 GLY A N 1
ATOM 600 C CA . GLY A 1 82 ? -1.459 -3.345 -19.140 1.00 76.38 82 GLY A CA 1
ATOM 601 C C . GLY A 1 82 ? -1.349 -2.033 -19.917 1.00 76.38 82 GLY A C 1
ATOM 602 O O . GLY A 1 82 ? -0.743 -1.957 -20.985 1.00 76.38 82 GLY A O 1
ATOM 603 N N . THR A 1 83 ? -1.973 -0.989 -19.374 1.00 69.06 83 THR A N 1
ATOM 604 C CA . THR A 1 83 ? -2.010 0.375 -19.942 1.00 69.06 83 THR A CA 1
ATOM 605 C C . THR A 1 83 ? -0.660 1.082 -19.934 1.00 69.06 83 THR A C 1
ATOM 607 O O . THR A 1 83 ? -0.443 2.023 -20.684 1.00 69.06 83 THR A O 1
ATOM 610 N N . ASP A 1 84 ? 0.238 0.625 -19.075 1.00 68.12 84 ASP A N 1
ATOM 611 C CA . ASP A 1 84 ? 1.553 1.208 -18.816 1.00 68.12 84 ASP A CA 1
ATOM 612 C C . ASP A 1 84 ? 2.590 0.759 -19.862 1.00 68.12 84 ASP A C 1
ATOM 614 O O . ASP A 1 84 ? 3.685 1.311 -19.925 1.00 68.12 84 ASP A O 1
ATOM 618 N N . VAL A 1 85 ? 2.235 -0.242 -20.678 1.00 67.12 85 VAL A N 1
ATOM 619 C CA . VAL A 1 85 ? 3.101 -0.863 -21.692 1.00 67.12 85 VAL A CA 1
ATOM 620 C C . VAL A 1 85 ? 2.559 -0.642 -23.106 1.00 67.12 85 VAL A C 1
ATOM 622 O O . VAL A 1 85 ? 3.335 -0.407 -24.025 1.00 67.12 85 VAL A O 1
ATOM 625 N N . ALA A 1 86 ? 1.237 -0.700 -23.300 1.00 67.94 86 ALA A N 1
ATOM 626 C CA . ALA A 1 86 ? 0.629 -0.505 -24.612 1.00 67.94 86 ALA A CA 1
ATOM 627 C C . ALA A 1 86 ? 0.475 0.989 -24.958 1.00 67.94 86 ALA A C 1
ATOM 629 O O . ALA A 1 86 ? -0.177 1.735 -24.227 1.00 67.94 86 ALA A O 1
ATOM 630 N N . GLU A 1 87 ? 0.976 1.420 -26.121 1.00 59.19 87 GLU A N 1
ATOM 631 C CA . GLU A 1 87 ? 0.637 2.730 -26.696 1.00 59.19 87 GLU A CA 1
ATOM 632 C C . GLU A 1 87 ? -0.826 2.719 -27.190 1.00 59.19 87 GLU A C 1
ATOM 634 O O . GLU A 1 87 ? -1.120 2.415 -28.347 1.00 59.19 87 GLU A O 1
ATOM 639 N N . GLY A 1 88 ? -1.778 2.998 -26.292 1.00 69.75 88 GLY A N 1
ATOM 640 C CA . GLY A 1 88 ? -3.211 3.061 -26.599 1.00 69.75 88 GLY A CA 1
ATOM 641 C C . GLY A 1 88 ? -4.077 2.274 -25.615 1.00 69.75 88 GLY A C 1
ATOM 642 O O . GLY A 1 88 ? -3.970 2.441 -24.404 1.00 69.75 88 GLY A O 1
ATOM 643 N N . PHE A 1 89 ? -4.993 1.441 -26.122 1.00 70.88 89 PHE A N 1
ATOM 644 C CA . PHE A 1 89 ? -5.833 0.598 -25.266 1.00 70.88 89 PHE A CA 1
ATOM 645 C C . PHE A 1 89 ? -5.032 -0.608 -24.759 1.00 70.88 89 PHE A C 1
ATOM 647 O O . PHE A 1 89 ? -4.748 -1.531 -25.522 1.00 70.88 89 PHE A O 1
ATOM 654 N N . GLY A 1 90 ? -4.700 -0.602 -23.469 1.00 78.00 90 GLY A N 1
ATOM 655 C CA . GLY A 1 90 ? -4.138 -1.745 -22.754 1.00 78.00 90 GLY A CA 1
ATOM 656 C C . GLY A 1 90 ? -5.127 -2.283 -21.723 1.00 78.00 90 GLY A C 1
ATOM 657 O O . GLY A 1 90 ? -5.815 -1.517 -21.050 1.00 78.00 90 GLY A O 1
ATOM 658 N N . PHE A 1 91 ? -5.203 -3.602 -21.581 1.00 86.44 91 PHE A N 1
ATOM 659 C CA . PHE A 1 91 ? -6.008 -4.262 -20.558 1.00 86.44 91 PHE A CA 1
ATOM 660 C C . PHE A 1 91 ? -5.157 -5.287 -19.817 1.00 86.44 91 PHE A C 1
ATOM 662 O O . PHE A 1 91 ? -4.759 -6.288 -20.402 1.00 86.44 91 PHE A O 1
ATOM 669 N N . ASP A 1 92 ? -4.886 -5.059 -18.532 1.00 91.75 92 ASP A N 1
ATOM 670 C CA . ASP A 1 92 ? -4.085 -5.984 -17.724 1.00 91.75 92 ASP A CA 1
ATOM 671 C C . ASP A 1 92 ? -4.894 -7.249 -17.385 1.00 91.75 92 ASP A C 1
ATOM 673 O O . ASP A 1 92 ? -5.654 -7.299 -16.410 1.00 91.75 92 ASP A O 1
ATOM 677 N N . ILE A 1 93 ? -4.735 -8.285 -18.215 1.00 92.50 93 ILE A N 1
ATOM 678 C CA . ILE A 1 93 ? -5.484 -9.540 -18.080 1.00 92.50 93 ILE A CA 1
ATOM 679 C C . ILE A 1 93 ? -5.138 -10.279 -16.784 1.00 92.50 93 ILE A C 1
ATOM 681 O O . ILE A 1 93 ? -6.005 -10.928 -16.196 1.00 92.50 93 ILE A O 1
ATOM 685 N N . LEU A 1 94 ? -3.889 -10.178 -16.321 1.00 92.44 94 LEU A N 1
ATOM 686 C CA . LEU A 1 94 ? -3.412 -10.875 -15.127 1.00 92.44 94 LEU A CA 1
ATOM 687 C C . LEU A 1 94 ? -3.945 -10.210 -13.859 1.00 92.44 94 LEU A C 1
ATOM 689 O O . LEU A 1 94 ? -4.426 -10.909 -12.965 1.00 92.44 94 LEU A O 1
ATOM 693 N N . ALA A 1 95 ? -3.918 -8.876 -13.798 1.00 93.56 95 ALA A N 1
ATOM 694 C CA . ALA A 1 95 ? -4.515 -8.125 -12.698 1.00 93.56 95 ALA A CA 1
ATOM 695 C C . ALA A 1 95 ? -6.031 -8.360 -12.637 1.00 93.56 95 ALA A C 1
ATOM 697 O O . ALA A 1 95 ? -6.567 -8.652 -11.565 1.00 93.56 95 ALA A O 1
ATOM 698 N N . PHE A 1 96 ? -6.716 -8.319 -13.786 1.00 93.75 96 PHE A N 1
ATOM 699 C CA . PHE A 1 96 ? -8.148 -8.606 -13.868 1.00 93.75 96 PHE A CA 1
ATOM 700 C C . PHE A 1 96 ? -8.485 -10.022 -13.384 1.00 93.75 96 PHE A C 1
ATOM 702 O O . PHE A 1 96 ? -9.374 -10.202 -12.547 1.00 93.75 96 PHE A O 1
ATOM 709 N N . ALA A 1 97 ? -7.752 -11.026 -13.872 1.00 94.88 97 ALA A N 1
ATOM 710 C CA . ALA A 1 97 ? -7.943 -12.412 -13.465 1.00 94.88 97 ALA A CA 1
ATOM 711 C C . ALA A 1 97 ? -7.700 -12.597 -11.960 1.00 94.88 97 ALA A C 1
ATOM 713 O O . ALA A 1 97 ? -8.487 -13.277 -11.299 1.00 94.88 97 ALA A O 1
ATOM 714 N N . LEU A 1 98 ? -6.662 -11.963 -11.403 1.00 95.19 98 LEU A N 1
ATOM 715 C CA . LEU A 1 98 ? -6.380 -12.009 -9.969 1.00 95.19 98 LEU A CA 1
ATOM 716 C C . LEU A 1 98 ? -7.545 -11.440 -9.153 1.00 95.19 98 LEU A C 1
ATOM 718 O O . LEU A 1 98 ? -7.999 -12.099 -8.217 1.00 95.19 98 LEU A O 1
ATOM 722 N N . VAL A 1 99 ? -8.046 -10.251 -9.506 1.00 95.50 99 VAL A N 1
ATOM 723 C CA . VAL A 1 99 ? -9.182 -9.631 -8.806 1.00 95.50 99 VAL A CA 1
ATOM 724 C C . VAL A 1 99 ? -10.395 -10.554 -8.850 1.00 95.50 99 VAL A C 1
ATOM 726 O O . VAL A 1 99 ? -10.969 -10.839 -7.802 1.00 95.50 99 VAL A O 1
ATOM 729 N N . LEU A 1 100 ? -10.735 -11.100 -10.021 1.00 95.81 100 LEU A N 1
ATOM 730 C CA . LEU A 1 100 ? -11.879 -12.001 -10.179 1.00 95.81 100 LEU A CA 1
ATOM 731 C C . LEU A 1 100 ? -11.740 -13.260 -9.312 1.00 95.81 100 LEU A C 1
ATOM 733 O O . LEU A 1 100 ? -12.683 -13.638 -8.614 1.00 95.81 100 LEU A O 1
ATOM 737 N N . VAL A 1 101 ? -10.558 -13.882 -9.301 1.00 94.31 101 VAL A N 1
ATOM 738 C CA . VAL A 1 101 ? -10.273 -15.055 -8.460 1.00 94.31 101 VAL A CA 1
ATOM 739 C C . VAL A 1 101 ? -10.417 -14.713 -6.977 1.00 94.31 101 VAL A C 1
ATOM 741 O O . VAL A 1 101 ? -11.085 -15.445 -6.244 1.00 94.31 101 VAL A O 1
ATOM 744 N N . LEU A 1 102 ? -9.840 -13.597 -6.525 1.00 93.44 102 LEU A N 1
ATOM 745 C CA . LEU A 1 102 ? -9.947 -13.166 -5.130 1.00 93.44 102 LEU A CA 1
ATOM 746 C C . LEU A 1 102 ? -11.396 -12.834 -4.749 1.00 93.44 102 LEU A C 1
ATOM 748 O O . LEU A 1 102 ? -11.833 -13.210 -3.663 1.00 93.44 102 LEU A O 1
ATOM 752 N N . THR A 1 103 ? -12.170 -12.216 -5.642 1.00 94.00 103 THR A N 1
ATOM 753 C CA . THR A 1 103 ? -13.603 -11.975 -5.437 1.00 94.00 103 THR A CA 1
ATOM 754 C C . THR A 1 103 ? -14.369 -13.285 -5.273 1.00 94.00 103 THR A C 1
ATOM 756 O O . THR A 1 103 ? -15.134 -13.417 -4.321 1.00 94.00 103 THR A O 1
ATOM 759 N N . VAL A 1 104 ? -14.142 -14.277 -6.139 1.00 93.31 104 VAL A N 1
ATOM 760 C CA . VAL A 1 104 ? -14.785 -15.599 -6.022 1.00 93.31 104 VAL A CA 1
ATOM 761 C C . VAL A 1 104 ? -14.441 -16.256 -4.684 1.00 93.31 104 VAL A C 1
ATOM 763 O O . VAL A 1 104 ? -15.333 -16.748 -3.991 1.00 93.31 104 VAL A O 1
ATOM 766 N N . ILE A 1 105 ? -13.170 -16.214 -4.276 1.00 91.06 105 ILE A N 1
ATOM 767 C CA . ILE A 1 105 ? -12.719 -16.750 -2.983 1.00 91.06 105 ILE A CA 1
ATOM 768 C C . ILE A 1 105 ? -13.422 -16.041 -1.812 1.00 91.06 105 ILE A C 1
ATOM 770 O O . ILE A 1 105 ? -13.859 -16.699 -0.865 1.00 91.06 105 ILE A O 1
ATOM 774 N N . LEU A 1 106 ? -13.562 -14.714 -1.871 1.00 90.94 106 LEU A N 1
ATOM 775 C CA . LEU A 1 106 ? -14.248 -13.928 -0.843 1.00 90.94 106 LEU A CA 1
ATOM 776 C C . LEU A 1 106 ?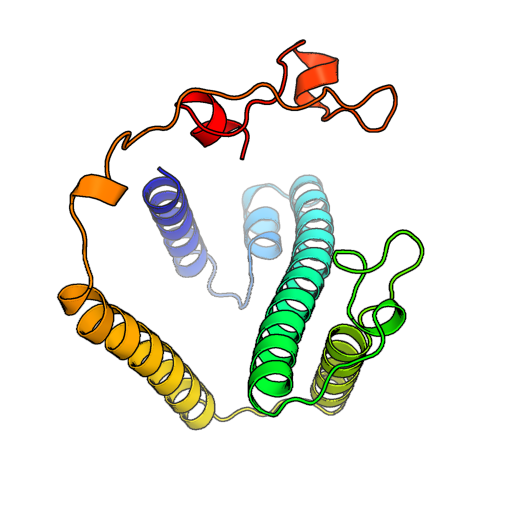 -15.747 -14.247 -0.771 1.00 90.94 106 LEU A C 1
ATOM 778 O O . LEU A 1 106 ? -16.269 -14.399 0.332 1.00 90.94 106 LEU A O 1
ATOM 782 N N . VAL A 1 107 ? -16.418 -14.404 -1.917 1.00 92.38 107 VAL A N 1
ATOM 783 C CA . VAL A 1 107 ? -17.850 -14.752 -1.998 1.00 92.38 107 VAL A CA 1
ATOM 784 C C . VAL A 1 107 ? -18.125 -16.149 -1.437 1.00 92.38 107 VAL A C 1
ATOM 786 O O . VAL A 1 107 ? -19.119 -16.343 -0.739 1.00 92.38 107 VAL A O 1
ATOM 789 N N . ILE A 1 108 ? -17.239 -17.117 -1.691 1.00 91.56 108 ILE A N 1
ATOM 790 C CA . ILE A 1 108 ? -17.338 -18.475 -1.123 1.00 91.56 108 ILE A CA 1
ATOM 791 C C . ILE A 1 108 ? -17.122 -18.461 0.404 1.00 91.56 108 ILE A C 1
ATOM 793 O O . ILE A 1 108 ? -17.621 -19.334 1.118 1.00 91.56 108 ILE A O 1
ATOM 797 N N . GLY A 1 109 ? -16.434 -17.441 0.918 1.00 84.69 109 GLY A N 1
ATOM 798 C CA . GLY A 1 109 ? -16.198 -17.222 2.338 1.00 84.69 109 GLY A CA 1
ATOM 799 C C . GLY A 1 109 ? -14.841 -17.761 2.782 1.00 84.69 109 GLY A C 1
ATOM 800 O O . GLY A 1 109 ? -14.605 -18.968 2.850 1.00 84.69 109 GLY A O 1
ATOM 801 N N . MET A 1 110 ? -13.942 -16.854 3.164 1.00 75.25 110 MET A N 1
ATOM 802 C CA . MET A 1 110 ? -12.636 -17.221 3.706 1.00 75.25 110 MET A CA 1
ATOM 803 C C . MET A 1 110 ? -12.718 -17.507 5.208 1.00 75.25 110 MET A C 1
ATOM 805 O O . MET A 1 110 ? -12.744 -16.594 6.029 1.00 75.25 110 MET A O 1
ATOM 809 N N . LYS A 1 111 ? -12.673 -18.785 5.594 1.00 70.12 111 LYS A N 1
ATOM 810 C CA . LYS A 1 111 ? -12.335 -19.194 6.970 1.00 70.12 111 LYS A CA 1
ATOM 811 C C . LYS A 1 111 ? -10.833 -19.429 7.075 1.00 70.12 111 LYS A C 1
ATOM 813 O O . LYS A 1 111 ? -10.373 -20.563 7.199 1.00 70.12 111 LYS A O 1
ATOM 818 N N . LEU A 1 112 ? -10.054 -18.359 6.957 1.00 66.44 112 LEU A N 1
ATOM 819 C CA . LEU A 1 112 ? -8.602 -18.475 7.013 1.00 66.44 112 LEU A CA 1
ATOM 820 C C . LEU A 1 112 ? -8.150 -18.738 8.459 1.00 66.44 112 LEU A C 1
ATOM 822 O O . LEU A 1 112 ? -8.518 -18.019 9.385 1.00 66.44 112 LEU A O 1
ATOM 826 N N . SER A 1 113 ? -7.351 -19.788 8.662 1.00 77.94 113 SER A N 1
ATOM 827 C CA . SER A 1 113 ? -6.742 -20.073 9.964 1.00 77.94 113 SER A CA 1
ATOM 828 C C . SER A 1 113 ? -5.647 -19.048 10.260 1.00 77.94 113 SER A C 1
ATOM 830 O O . SER A 1 113 ? -4.802 -18.804 9.401 1.00 77.94 113 SER A O 1
ATOM 832 N N . ALA A 1 114 ? -5.589 -18.526 11.491 1.00 84.56 114 ALA A N 1
ATOM 833 C CA . ALA A 1 114 ? -4.522 -17.621 11.938 1.00 84.56 114 ALA A CA 1
ATOM 834 C C . ALA A 1 114 ? -3.111 -18.161 11.627 1.00 84.56 114 ALA A C 1
ATOM 836 O O . ALA A 1 114 ? -2.222 -17.396 11.268 1.00 84.56 114 ALA A O 1
ATOM 837 N N . ARG A 1 115 ? -2.929 -19.492 11.664 1.00 86.94 115 ARG A N 1
ATOM 838 C CA . ARG A 1 115 ? -1.670 -20.158 11.294 1.00 86.94 115 ARG A CA 1
ATOM 839 C C . ARG A 1 115 ? -1.267 -19.905 9.840 1.00 86.94 115 ARG A C 1
ATOM 841 O O . ARG A 1 115 ? -0.098 -19.649 9.581 1.00 86.94 115 ARG A O 1
ATOM 848 N N . VAL A 1 116 ? -2.217 -19.950 8.906 1.00 88.88 116 VAL A N 1
ATOM 849 C CA . VAL A 1 116 ? -1.944 -19.701 7.481 1.00 88.88 116 VAL A CA 1
ATOM 850 C C . VAL A 1 116 ? -1.524 -18.248 7.281 1.00 88.88 116 VAL A C 1
ATOM 852 O O . VAL A 1 116 ? -0.509 -17.993 6.638 1.00 88.88 116 VAL A O 1
ATOM 855 N N . THR A 1 117 ? -2.233 -17.304 7.906 1.00 89.75 117 THR A N 1
ATOM 856 C CA . THR A 1 117 ? -1.866 -15.882 7.867 1.00 89.75 117 THR A CA 1
ATOM 857 C C . THR A 1 117 ? -0.455 -15.654 8.406 1.00 89.75 117 THR A C 1
ATOM 859 O O . THR A 1 117 ? 0.346 -14.991 7.749 1.00 89.75 117 THR A O 1
ATOM 862 N N . SER A 1 118 ? -0.109 -16.243 9.555 1.00 92.00 118 SER A N 1
ATOM 863 C CA . SER A 1 118 ? 1.234 -16.118 10.134 1.00 92.00 118 SER A CA 1
ATOM 864 C C . SER A 1 118 ? 2.326 -16.676 9.221 1.00 92.00 118 SER A C 1
ATOM 866 O O . SER A 1 118 ? 3.371 -16.044 9.084 1.00 92.00 118 SER A O 1
ATOM 868 N N . VAL A 1 119 ? 2.090 -17.814 8.558 1.00 94.94 119 VAL A N 1
ATOM 869 C CA . VAL A 1 119 ? 3.047 -18.391 7.597 1.00 94.94 119 VAL A CA 1
ATOM 870 C C . VAL A 1 119 ? 3.258 -17.456 6.406 1.00 94.94 119 VAL A C 1
ATOM 872 O O . VAL A 1 119 ? 4.399 -17.173 6.047 1.00 94.94 119 VAL A O 1
ATOM 875 N N . VAL A 1 120 ? 2.183 -16.919 5.824 1.00 92.94 120 VAL A N 1
ATOM 876 C CA . VAL A 1 120 ? 2.276 -15.984 4.689 1.00 92.94 120 VAL A CA 1
ATOM 877 C C . VAL A 1 120 ? 3.037 -14.713 5.077 1.00 92.94 120 VAL A C 1
ATOM 879 O O . VAL A 1 120 ? 3.879 -14.241 4.313 1.00 92.94 120 VAL A O 1
ATOM 882 N N . VAL A 1 121 ? 2.786 -14.169 6.271 1.00 95.75 121 VAL A N 1
ATOM 883 C CA . VAL A 1 121 ? 3.518 -13.000 6.785 1.00 95.75 121 VAL A CA 1
ATOM 884 C C . VAL A 1 121 ? 4.999 -13.325 6.986 1.00 95.75 121 VAL A C 1
ATOM 886 O O . VAL A 1 121 ? 5.848 -12.545 6.558 1.00 95.75 121 VAL A O 1
ATOM 889 N N . ALA A 1 122 ? 5.322 -14.483 7.566 1.00 96.38 122 ALA A N 1
ATOM 890 C CA . ALA A 1 122 ? 6.706 -14.904 7.771 1.00 96.38 122 ALA A CA 1
ATOM 891 C C . ALA A 1 122 ? 7.475 -15.024 6.446 1.00 96.38 122 ALA A C 1
ATOM 893 O O . ALA A 1 122 ? 8.604 -14.545 6.355 1.00 96.38 122 ALA A O 1
ATOM 894 N N . ILE A 1 123 ? 6.851 -15.584 5.402 1.00 96.94 123 ILE A N 1
ATOM 895 C CA . ILE A 1 123 ? 7.442 -15.662 4.057 1.00 96.94 123 ILE A CA 1
ATOM 896 C C . ILE A 1 123 ? 7.725 -14.257 3.511 1.00 96.94 123 ILE A C 1
ATOM 898 O O . ILE A 1 123 ? 8.840 -13.994 3.064 1.00 96.94 123 ILE A O 1
ATOM 902 N N . LYS A 1 124 ? 6.753 -13.335 3.590 1.00 94.38 124 LYS A N 1
ATOM 903 C CA . LYS A 1 124 ? 6.935 -11.951 3.116 1.00 94.38 124 LYS A CA 1
ATOM 904 C C . LYS A 1 124 ? 8.109 -11.258 3.815 1.00 94.38 124 LYS A C 1
ATOM 906 O O . LYS A 1 124 ? 8.948 -10.661 3.147 1.00 94.38 124 LYS A O 1
ATOM 911 N N . VAL A 1 125 ? 8.201 -11.375 5.140 1.00 97.69 125 VAL A N 1
ATOM 912 C CA . VAL A 1 125 ? 9.307 -10.793 5.918 1.00 97.69 125 VAL A CA 1
ATOM 913 C C . VAL A 1 125 ? 10.645 -11.435 5.545 1.00 97.69 125 VAL A C 1
ATOM 915 O O . VAL A 1 125 ? 11.626 -10.722 5.348 1.00 97.69 125 VAL A O 1
ATOM 918 N N . ALA A 1 126 ? 10.694 -12.761 5.394 1.00 97.62 126 ALA A N 1
ATOM 919 C CA . ALA A 1 126 ? 11.917 -13.472 5.029 1.00 97.62 126 ALA A CA 1
ATOM 920 C C . ALA A 1 126 ? 12.459 -13.042 3.656 1.00 97.62 126 ALA A C 1
ATOM 922 O O . ALA A 1 126 ? 13.662 -12.821 3.524 1.00 97.62 126 ALA A O 1
ATOM 923 N N . VAL A 1 127 ? 11.588 -12.868 2.656 1.00 96.56 127 VAL A N 1
ATOM 924 C CA . VAL A 1 127 ? 11.982 -12.385 1.321 1.00 96.56 127 VAL A CA 1
ATOM 925 C C . VAL A 1 127 ? 12.558 -10.969 1.397 1.00 96.56 127 VAL A C 1
ATOM 927 O O . VAL A 1 127 ? 13.624 -10.718 0.841 1.00 96.56 127 VAL A O 1
ATOM 930 N N . VAL A 1 128 ? 11.913 -10.056 2.132 1.00 96.62 128 VAL A N 1
ATOM 931 C CA . VAL A 1 128 ? 12.423 -8.683 2.309 1.00 96.62 128 VAL A CA 1
ATOM 932 C C . VAL A 1 128 ? 13.801 -8.690 2.975 1.00 96.62 128 VAL A C 1
ATOM 934 O O . VAL A 1 128 ? 14.720 -8.025 2.500 1.00 96.62 128 VAL A O 1
ATOM 937 N N . LEU A 1 129 ? 13.976 -9.476 4.041 1.00 97.69 129 LEU A N 1
ATOM 938 C CA . LEU A 1 129 ? 15.265 -9.594 4.725 1.00 97.69 129 LEU A CA 1
ATOM 939 C C . LEU A 1 129 ? 16.345 -10.200 3.823 1.00 97.69 129 LEU A C 1
ATOM 941 O O . LEU A 1 129 ? 17.475 -9.718 3.837 1.00 97.69 129 LEU A O 1
ATOM 945 N N . MET A 1 130 ? 16.006 -11.210 3.017 1.00 96.88 130 MET A N 1
ATOM 946 C CA . MET A 1 130 ? 16.926 -11.789 2.036 1.00 96.88 130 MET A CA 1
ATOM 947 C C . MET A 1 130 ? 17.420 -10.723 1.053 1.00 96.88 130 MET A C 1
ATOM 949 O O . MET A 1 130 ? 18.627 -10.612 0.842 1.00 96.88 130 MET A O 1
ATOM 953 N N . VAL A 1 131 ? 16.513 -9.915 0.495 1.00 95.81 131 VAL A N 1
ATOM 954 C CA . VAL A 1 131 ? 16.865 -8.839 -0.444 1.00 95.81 131 VAL A CA 1
ATOM 955 C C . VAL A 1 131 ? 17.743 -7.785 0.225 1.00 95.81 131 VAL A C 1
ATOM 957 O O . VAL A 1 131 ? 18.727 -7.361 -0.374 1.00 95.81 131 VAL A O 1
ATOM 960 N N . ILE A 1 132 ? 17.448 -7.397 1.470 1.00 96.12 132 ILE A N 1
ATOM 961 C CA . ILE A 1 132 ? 18.289 -6.456 2.225 1.00 96.12 132 ILE A CA 1
ATOM 962 C C . ILE A 1 132 ? 19.696 -7.036 2.408 1.00 96.12 132 ILE A C 1
ATOM 964 O O . ILE A 1 132 ? 20.672 -6.381 2.054 1.00 96.12 132 ILE A O 1
ATOM 968 N N . ILE A 1 133 ? 19.814 -8.268 2.912 1.00 96.62 133 ILE A N 1
ATOM 969 C CA . ILE A 1 133 ? 21.110 -8.902 3.196 1.00 96.62 133 ILE A CA 1
ATOM 970 C C . ILE A 1 133 ? 21.930 -9.079 1.915 1.00 96.62 133 ILE A C 1
ATOM 972 O O . ILE A 1 133 ? 23.109 -8.733 1.898 1.00 96.62 133 ILE A O 1
ATOM 976 N N . ALA A 1 134 ? 21.322 -9.580 0.838 1.00 95.88 134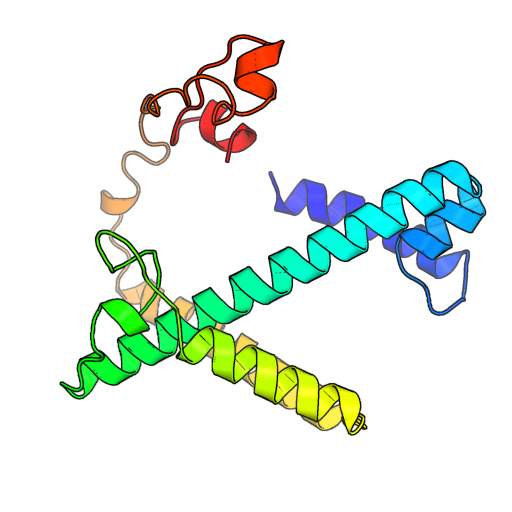 ALA A N 1
ATOM 977 C CA . ALA A 1 134 ? 21.997 -9.722 -0.449 1.00 95.88 134 ALA A CA 1
ATOM 978 C C . ALA A 1 134 ? 22.377 -8.353 -1.038 1.00 95.88 134 ALA A C 1
ATOM 980 O O . ALA A 1 134 ? 23.501 -8.167 -1.500 1.00 95.88 134 ALA A O 1
ATOM 981 N N . GLY A 1 135 ? 21.467 -7.377 -0.967 1.00 93.50 135 GLY A N 1
ATOM 982 C CA . GLY A 1 135 ? 21.649 -6.025 -1.489 1.00 93.50 135 GLY A CA 1
ATOM 983 C C . GLY A 1 135 ? 22.784 -5.253 -0.816 1.00 93.50 135 GLY A C 1
ATOM 984 O O . GLY A 1 135 ? 23.460 -4.485 -1.498 1.00 93.50 135 GLY A O 1
ATOM 985 N N . LEU A 1 136 ? 23.064 -5.504 0.472 1.00 94.38 136 LEU A N 1
ATOM 986 C CA . LEU A 1 136 ? 24.185 -4.885 1.198 1.00 94.38 136 LEU A CA 1
ATOM 987 C C . LEU A 1 136 ? 25.540 -5.107 0.503 1.00 94.38 136 LEU A C 1
ATOM 989 O O . LEU A 1 136 ? 26.391 -4.219 0.545 1.00 94.38 136 LEU A O 1
ATOM 993 N N . PHE A 1 137 ? 25.734 -6.242 -0.178 1.00 93.88 137 PHE A N 1
ATOM 994 C CA . PHE A 1 137 ? 26.976 -6.543 -0.902 1.00 93.88 137 PHE A CA 1
ATOM 995 C C . PHE A 1 137 ? 27.117 -5.792 -2.236 1.00 93.88 137 PHE A C 1
ATOM 997 O O . PHE A 1 137 ? 28.215 -5.729 -2.785 1.00 93.88 137 PHE A O 1
ATOM 1004 N N . PHE A 1 138 ? 26.036 -5.201 -2.753 1.00 93.19 138 PHE A N 1
ATOM 1005 C CA . PHE A 1 138 ? 26.003 -4.509 -4.048 1.00 93.19 138 PHE A CA 1
ATOM 1006 C C . PHE A 1 138 ? 25.823 -2.985 -3.922 1.00 93.19 138 PHE A C 1
ATOM 1008 O O . PHE A 1 138 ? 25.603 -2.303 -4.926 1.00 93.19 138 PHE A O 1
ATOM 1015 N N . ILE A 1 139 ? 25.931 -2.420 -2.712 1.00 93.06 139 ILE A N 1
ATOM 1016 C CA . ILE A 1 139 ? 25.775 -0.976 -2.489 1.00 93.06 139 ILE A CA 1
ATOM 1017 C C . ILE A 1 139 ? 26.954 -0.208 -3.098 1.00 93.06 139 ILE A C 1
ATOM 1019 O O . ILE A 1 139 ? 28.104 -0.370 -2.695 1.00 93.06 139 ILE A O 1
ATOM 1023 N N . LYS A 1 140 ? 26.649 0.709 -4.023 1.00 93.56 140 LYS A N 1
ATOM 1024 C CA . LYS A 1 140 ? 27.601 1.681 -4.576 1.00 93.56 140 LYS A CA 1
ATOM 1025 C C . LYS A 1 140 ? 27.292 3.067 -4.022 1.00 93.56 140 LYS A C 1
ATOM 1027 O O . LYS A 1 140 ? 26.215 3.601 -4.271 1.00 93.56 140 LYS A O 1
ATOM 1032 N N . ALA A 1 141 ? 28.245 3.664 -3.302 1.00 91.25 141 ALA A N 1
ATOM 1033 C CA . ALA A 1 141 ? 28.064 4.975 -2.668 1.00 91.25 141 ALA A CA 1
ATOM 1034 C C . ALA A 1 141 ? 27.799 6.115 -3.672 1.00 91.25 141 ALA A C 1
ATOM 1036 O O . ALA A 1 141 ? 27.214 7.135 -3.318 1.00 91.25 141 ALA A O 1
ATOM 1037 N N . GLU A 1 142 ? 28.214 5.930 -4.924 1.00 92.25 142 GLU A N 1
ATOM 1038 C CA . GLU A 1 142 ? 28.000 6.874 -6.023 1.00 92.25 142 GLU A CA 1
ATOM 1039 C C . GLU A 1 142 ? 26.515 7.063 -6.352 1.00 92.25 142 GLU A C 1
ATOM 1041 O O . GLU A 1 142 ? 26.098 8.187 -6.612 1.00 92.25 142 GLU A O 1
ATOM 1046 N N . ASN A 1 143 ? 25.693 6.014 -6.223 1.00 90.44 143 ASN A N 1
ATOM 1047 C CA . ASN A 1 143 ? 24.250 6.084 -6.482 1.00 90.44 143 ASN A CA 1
ATOM 1048 C C . ASN A 1 143 ? 23.493 6.956 -5.461 1.00 90.44 143 ASN A C 1
ATOM 1050 O O . ASN A 1 143 ? 22.345 7.314 -5.698 1.00 90.44 143 ASN A O 1
ATOM 1054 N N . TYR A 1 144 ? 24.118 7.315 -4.332 1.00 87.88 144 TYR A N 1
ATOM 1055 C CA . TYR A 1 144 ? 23.541 8.246 -3.355 1.00 87.88 144 TYR A CA 1
ATOM 1056 C C . TYR A 1 144 ? 23.791 9.717 -3.705 1.00 87.88 144 TYR A C 1
ATOM 1058 O O . TYR A 1 144 ? 23.418 10.591 -2.921 1.00 87.88 144 TYR A O 1
ATOM 1066 N N . LYS A 1 145 ? 24.461 10.023 -4.823 1.00 89.44 145 LYS A N 1
ATOM 1067 C CA . LYS A 1 145 ? 24.761 11.396 -5.239 1.00 89.44 145 LYS A CA 1
ATOM 1068 C C . LYS A 1 145 ? 24.129 11.695 -6.604 1.00 89.44 145 LYS A C 1
ATOM 1070 O O . LYS A 1 145 ? 24.517 11.062 -7.580 1.00 89.44 145 LYS A O 1
ATOM 1075 N N . PRO A 1 146 ? 23.241 12.700 -6.702 1.00 88.50 146 PRO A N 1
ATOM 1076 C CA . PRO A 1 146 ? 22.724 13.547 -5.621 1.00 88.50 146 PRO A CA 1
ATOM 1077 C C . PRO A 1 146 ? 21.681 12.820 -4.752 1.00 88.50 146 PRO A C 1
ATOM 1079 O O . PRO A 1 146 ? 20.782 12.174 -5.273 1.00 88.50 146 PRO A O 1
ATOM 1082 N N . PHE A 1 147 ? 21.770 12.959 -3.421 1.00 84.19 147 PHE A N 1
ATOM 1083 C CA . PHE A 1 147 ? 20.834 12.295 -2.495 1.00 84.19 147 PHE A CA 1
ATOM 1084 C C . PHE A 1 147 ? 19.406 12.831 -2.640 1.00 84.19 147 PHE A C 1
ATOM 1086 O O . PHE A 1 147 ? 18.438 12.086 -2.545 1.00 84.19 147 PHE A O 1
ATOM 1093 N N . ILE A 1 148 ? 19.292 14.135 -2.895 1.00 84.19 148 ILE A N 1
ATOM 1094 C CA . ILE A 1 148 ? 18.050 14.785 -3.300 1.00 84.19 148 ILE A CA 1
ATOM 1095 C C . ILE A 1 148 ? 18.271 15.246 -4.741 1.00 84.19 148 ILE A C 1
ATOM 1097 O O . ILE A 1 148 ? 19.047 16.186 -4.945 1.00 84.19 148 ILE A O 1
ATOM 1101 N N . PRO A 1 149 ? 17.649 14.588 -5.736 1.00 82.88 149 PRO A N 1
ATOM 1102 C CA . PRO A 1 149 ? 17.719 15.037 -7.117 1.00 82.88 149 PRO A CA 1
ATOM 1103 C C . PRO A 1 149 ? 17.148 16.455 -7.253 1.00 82.88 149 PRO A C 1
ATOM 1105 O O . PRO A 1 149 ? 16.248 16.828 -6.486 1.00 82.88 149 PRO A O 1
ATOM 1108 N N . PRO A 1 150 ? 17.666 17.264 -8.194 1.00 81.88 150 PRO A N 1
ATOM 1109 C CA . PRO A 1 150 ? 17.090 18.572 -8.479 1.00 81.88 150 PRO A CA 1
ATOM 1110 C C . PRO A 1 150 ? 15.622 18.417 -8.889 1.00 81.88 150 PRO A C 1
ATOM 1112 O O . PRO A 1 150 ? 15.253 17.438 -9.529 1.00 81.88 150 PRO A O 1
ATOM 1115 N N . ALA A 1 151 ? 14.787 19.378 -8.491 1.00 78.69 151 ALA A N 1
ATOM 1116 C CA . ALA A 1 151 ? 13.371 19.359 -8.833 1.00 78.69 151 ALA A CA 1
ATOM 1117 C C . ALA A 1 151 ? 13.198 19.484 -10.351 1.00 78.69 151 ALA A C 1
ATOM 1119 O O . ALA A 1 151 ? 13.682 20.444 -10.960 1.00 78.69 151 ALA A O 1
ATOM 1120 N N . GLU A 1 152 ? 12.488 18.534 -10.943 1.00 76.00 152 GLU A N 1
ATOM 1121 C CA . GLU A 1 152 ? 12.113 18.556 -12.349 1.00 76.00 152 GLU A CA 1
ATOM 1122 C C . GLU A 1 152 ? 10.660 18.999 -12.472 1.00 76.00 152 GLU A C 1
ATOM 1124 O O . GLU A 1 152 ? 9.774 18.514 -11.765 1.00 76.00 152 GLU A O 1
ATOM 1129 N N . LYS A 1 153 ? 10.410 19.956 -13.366 1.00 68.62 153 LYS A N 1
ATOM 1130 C CA . LYS A 1 153 ? 9.052 20.417 -13.646 1.00 68.62 153 LYS A CA 1
ATOM 1131 C C . LYS A 1 153 ? 8.292 19.310 -14.357 1.00 68.62 153 LYS A C 1
ATOM 1133 O O . LYS A 1 153 ? 8.725 18.851 -15.414 1.00 68.62 153 LYS A O 1
ATOM 1138 N N . GLN A 1 154 ? 7.154 18.917 -13.806 1.00 66.75 154 GLN A N 1
ATOM 1139 C CA . GLN A 1 154 ? 6.244 18.031 -14.508 1.00 66.75 154 GLN A CA 1
ATOM 1140 C C . GLN A 1 154 ? 5.408 18.865 -15.488 1.00 66.75 154 GLN A C 1
ATOM 1142 O O . GLN A 1 154 ? 5.032 19.991 -15.145 1.00 66.75 154 GLN A O 1
ATOM 1147 N N . PRO A 1 155 ? 5.119 18.374 -16.708 1.00 61.97 155 PRO A N 1
ATOM 1148 C CA . PRO A 1 155 ? 4.165 19.044 -17.577 1.00 61.97 155 PRO A CA 1
ATOM 1149 C C . PRO A 1 155 ? 2.843 19.210 -16.824 1.00 61.97 155 PRO A C 1
ATOM 1151 O O . PRO A 1 155 ? 2.227 18.236 -16.394 1.00 61.97 155 PRO A O 1
ATOM 1154 N N . ALA A 1 156 ? 2.454 20.468 -16.625 1.00 58.84 156 ALA A N 1
ATOM 1155 C CA . ALA A 1 156 ? 1.187 20.850 -16.031 1.00 58.84 156 ALA A CA 1
ATOM 1156 C C . ALA A 1 156 ? 0.040 20.170 -16.791 1.00 58.84 156 ALA A C 1
ATOM 1158 O O . ALA A 1 156 ? -0.062 20.312 -18.013 1.00 58.84 156 ALA A O 1
ATOM 1159 N N . GLY A 1 157 ? -0.836 19.461 -16.072 1.00 57.72 157 GLY A N 1
ATOM 1160 C CA . GLY A 1 157 ? -2.107 19.021 -16.645 1.00 57.72 157 GLY A CA 1
ATOM 1161 C C . GLY A 1 157 ? -2.869 20.243 -17.166 1.00 57.72 157 GLY A C 1
ATOM 1162 O O . GLY A 1 157 ? -2.819 21.313 -16.550 1.00 57.72 157 GLY A O 1
ATOM 1163 N N . SER A 1 158 ? -3.528 20.123 -18.318 1.00 57.50 158 SER A N 1
ATOM 1164 C CA . SER A 1 158 ? -4.313 21.213 -18.908 1.00 57.50 158 SER A CA 1
ATOM 1165 C C . SER A 1 158 ? -5.806 20.941 -18.735 1.00 57.50 158 SER A C 1
ATOM 1167 O O . SER A 1 158 ? -6.258 19.823 -18.956 1.00 57.50 158 SER A O 1
ATOM 1169 N N . GLY A 1 159 ? -6.589 21.949 -18.341 1.00 69.06 159 GLY A N 1
ATOM 1170 C CA . GLY A 1 159 ? -8.038 21.797 -18.166 1.00 69.06 159 GLY A CA 1
ATOM 1171 C C . GLY A 1 159 ? -8.415 20.928 -16.959 1.00 69.06 159 GLY A C 1
ATOM 1172 O O . GLY A 1 159 ? -8.042 21.247 -15.834 1.00 69.06 159 GLY A O 1
ATOM 1173 N N . TRP A 1 160 ? -9.183 19.860 -17.193 1.00 63.44 160 TRP A N 1
ATOM 1174 C CA . TRP A 1 160 ? -9.677 18.939 -16.155 1.00 63.44 160 TRP A CA 1
ATOM 1175 C C . TRP A 1 160 ? -8.625 17.937 -15.662 1.00 63.44 160 TRP A C 1
ATOM 1177 O O . TRP A 1 160 ? -8.804 17.356 -14.597 1.00 63.44 160 TRP A O 1
ATOM 1187 N N . ASP A 1 161 ? -7.521 17.782 -16.396 1.00 64.38 161 ASP A N 1
ATOM 1188 C CA . ASP A 1 161 ? -6.418 16.878 -16.040 1.00 64.38 161 ASP A CA 1
ATOM 1189 C C . ASP A 1 161 ? -5.416 17.530 -15.070 1.00 64.38 161 ASP A C 1
ATOM 1191 O O . ASP A 1 161 ? -4.425 16.922 -14.666 1.00 64.38 161 ASP A O 1
ATOM 1195 N N . ALA A 1 162 ? -5.643 18.798 -14.711 1.00 64.94 162 ALA A N 1
ATOM 1196 C CA . ALA A 1 162 ? -4.807 19.523 -13.772 1.00 64.94 162 ALA A CA 1
ATOM 1197 C C . ALA A 1 162 ? -5.145 19.118 -12.325 1.00 64.94 162 ALA A C 1
ATOM 1199 O O . ALA A 1 162 ? -6.312 19.200 -11.926 1.00 64.94 162 ALA A O 1
ATOM 1200 N N . PRO A 1 163 ? -4.153 18.744 -11.495 1.00 71.56 163 PRO A N 1
ATOM 1201 C CA . PRO A 1 163 ? -4.396 18.495 -10.082 1.00 71.56 163 PRO A CA 1
ATOM 1202 C C . PRO A 1 163 ? -5.032 19.722 -9.416 1.00 71.56 163 PRO A C 1
ATOM 1204 O O . PRO A 1 163 ? -4.645 20.863 -9.667 1.00 71.56 163 PRO A O 1
ATOM 1207 N N . LEU A 1 164 ? -5.999 19.493 -8.523 1.00 68.44 164 LEU A N 1
ATOM 1208 C CA . LEU A 1 164 ? -6.759 20.564 -7.859 1.00 68.44 164 LEU A CA 1
ATOM 1209 C C . LEU A 1 164 ? -5.860 21.587 -7.155 1.00 68.44 164 LEU A C 1
ATOM 1211 O O . LEU A 1 164 ? -6.178 22.770 -7.123 1.00 68.44 164 LEU A O 1
ATOM 1215 N N . VAL A 1 165 ? -4.712 21.150 -6.638 1.00 68.00 165 VAL A N 1
ATOM 1216 C CA . VAL A 1 165 ? -3.714 22.030 -6.016 1.00 68.00 165 VAL A CA 1
ATOM 1217 C C . VAL A 1 165 ? -3.108 23.005 -7.032 1.00 68.00 165 VAL A C 1
ATOM 1219 O O . VAL A 1 165 ? -2.932 24.182 -6.721 1.00 68.00 165 VAL A O 1
ATOM 1222 N N . GLN A 1 166 ? -2.858 22.552 -8.261 1.00 70.88 166 GLN A N 1
ATOM 1223 C CA . GLN A 1 166 ? -2.397 23.402 -9.358 1.00 70.88 166 GLN A CA 1
ATOM 1224 C C . GLN A 1 166 ? -3.493 24.394 -9.776 1.00 70.88 166 GLN A C 1
ATOM 1226 O O . GLN A 1 166 ? -3.200 25.567 -9.989 1.00 70.88 166 GLN A O 1
ATOM 1231 N N . LEU A 1 167 ? -4.757 23.957 -9.834 1.00 70.62 167 LEU A N 1
ATOM 1232 C CA . LEU A 1 167 ? -5.891 24.820 -10.198 1.00 70.62 167 LEU A CA 1
ATOM 1233 C C . LEU A 1 167 ? -6.221 25.875 -9.131 1.00 70.62 167 LEU A C 1
ATOM 1235 O O . LEU A 1 167 ? -6.565 27.003 -9.476 1.00 70.62 167 LEU A O 1
ATOM 1239 N N . LEU A 1 168 ? -6.122 25.524 -7.846 1.00 71.75 168 LEU A N 1
ATOM 1240 C CA . LEU A 1 168 ? -6.486 26.407 -6.733 1.00 71.75 168 LEU A CA 1
ATOM 1241 C C . LEU A 1 168 ? -5.345 27.329 -6.296 1.00 71.75 168 LEU A C 1
ATOM 1243 O O . LEU A 1 168 ? -5.600 28.467 -5.907 1.00 71.75 168 LEU A O 1
ATOM 1247 N N . PHE A 1 169 ? -4.101 26.849 -6.338 1.00 74.19 169 PHE A N 1
ATOM 1248 C CA . PHE A 1 169 ? -2.953 27.559 -5.768 1.00 74.19 169 PHE A CA 1
ATOM 1249 C C . PHE A 1 169 ? -1.867 27.907 -6.793 1.00 74.19 169 PHE A C 1
ATOM 1251 O O . PHE A 1 169 ? -0.893 28.563 -6.433 1.00 74.19 169 PHE A O 1
ATOM 1258 N N . GLY A 1 170 ? -2.010 27.496 -8.059 1.00 68.62 170 GLY A N 1
ATOM 1259 C CA . GLY A 1 170 ? -1.063 27.833 -9.129 1.00 68.62 170 GLY A CA 1
ATOM 1260 C C . GLY A 1 170 ? 0.314 27.173 -8.996 1.00 68.62 170 GLY A C 1
ATOM 1261 O O . GLY A 1 170 ? 1.248 27.576 -9.686 1.00 68.62 170 GLY A O 1
ATO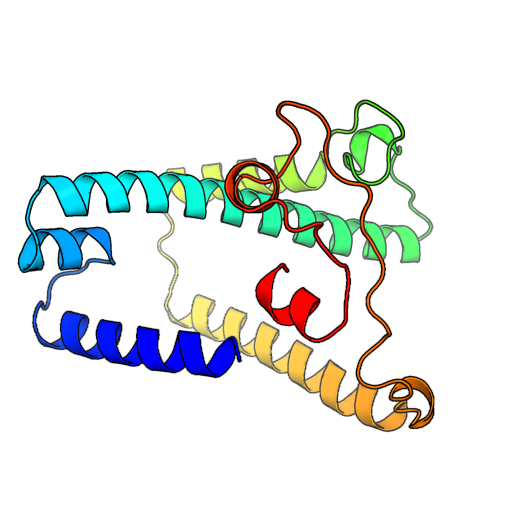M 1262 N N . TYR A 1 171 ? 0.464 26.183 -8.110 1.00 66.81 171 TYR A N 1
ATOM 1263 C CA . TYR A 1 171 ? 1.716 25.446 -7.946 1.00 66.81 171 TYR A CA 1
ATOM 1264 C C . TYR A 1 171 ? 1.864 24.391 -9.046 1.00 66.81 171 TYR A C 1
ATOM 1266 O O . TYR A 1 171 ? 1.038 23.485 -9.156 1.00 66.81 171 TYR A O 1
ATOM 1274 N N . GLU A 1 172 ? 2.930 24.501 -9.845 1.00 65.00 172 GLU A N 1
ATOM 1275 C CA . GLU A 1 172 ? 3.330 23.455 -10.792 1.00 65.00 172 GLU A CA 1
ATOM 1276 C C . GLU A 1 172 ? 3.836 22.226 -10.011 1.00 65.00 172 GLU A C 1
ATOM 1278 O O . GLU A 1 172 ? 4.741 22.377 -9.182 1.00 65.00 172 GLU A O 1
ATOM 1283 N N . PRO A 1 173 ? 3.292 21.017 -10.252 1.00 65.19 173 PRO A N 1
ATOM 1284 C CA . PRO A 1 173 ? 3.818 19.794 -9.656 1.00 65.19 173 PRO A CA 1
ATOM 1285 C C . PRO A 1 173 ? 5.278 19.582 -10.074 1.00 65.19 173 PRO A C 1
ATOM 1287 O O . PRO A 1 173 ? 5.636 19.743 -11.244 1.00 65.19 173 PRO A O 1
ATOM 1290 N N . THR A 1 174 ? 6.132 19.215 -9.121 1.00 66.81 174 THR A N 1
ATOM 1291 C CA . THR A 1 174 ? 7.535 18.883 -9.393 1.00 66.81 174 THR A CA 1
ATOM 1292 C C . THR A 1 174 ? 7.817 17.434 -9.043 1.00 66.81 174 THR A C 1
ATOM 1294 O O . THR A 1 174 ? 7.493 17.000 -7.936 1.00 66.81 174 THR A O 1
ATOM 1297 N N . ASN A 1 175 ? 8.501 16.725 -9.938 1.00 66.00 175 ASN A N 1
ATOM 1298 C CA . ASN A 1 175 ? 9.130 15.455 -9.609 1.00 66.00 175 ASN A CA 1
ATOM 1299 C C . ASN A 1 175 ? 10.432 15.738 -8.852 1.00 66.00 175 ASN A C 1
ATOM 1301 O O . ASN A 1 175 ? 11.238 16.570 -9.271 1.00 66.00 175 ASN A O 1
ATOM 1305 N N . PHE A 1 176 ? 10.643 15.033 -7.740 1.00 75.25 176 PHE A N 1
ATOM 1306 C CA . PHE A 1 176 ? 11.826 15.172 -6.881 1.00 75.25 176 PHE A CA 1
ATOM 1307 C C . PHE A 1 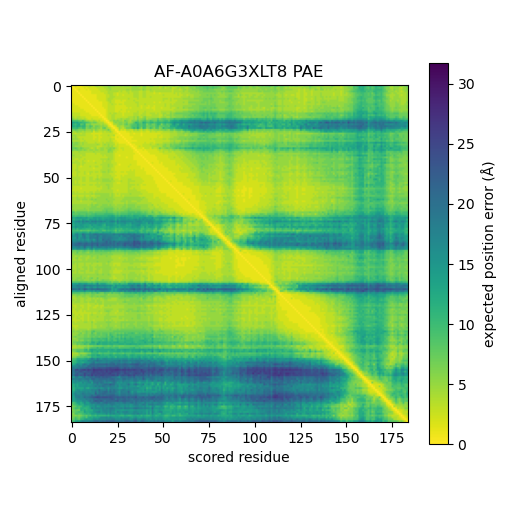176 ? 11.978 16.547 -6.195 1.00 75.25 176 PHE A C 1
ATOM 1309 O O . PHE A 1 176 ? 11.099 17.409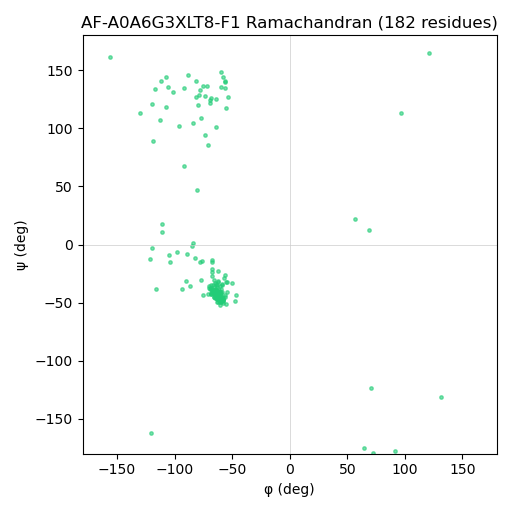 -6.218 1.00 75.25 176 PHE A O 1
ATOM 1316 N N . GLY A 1 177 ? 13.100 16.736 -5.496 1.00 73.75 177 GLY A N 1
ATOM 1317 C CA . GLY A 1 177 ? 13.329 17.894 -4.638 1.00 73.75 177 GLY A CA 1
ATOM 1318 C C . GLY A 1 177 ? 12.500 17.878 -3.347 1.00 73.75 177 GLY A C 1
ATOM 1319 O O . GLY A 1 177 ? 11.739 16.956 -3.067 1.00 73.75 177 GLY A O 1
ATOM 1320 N N . VAL A 1 178 ? 12.657 18.924 -2.530 1.00 73.75 178 VAL A N 1
ATOM 1321 C CA . VAL A 1 178 ? 11.937 19.045 -1.247 1.00 73.75 178 VAL A CA 1
ATOM 1322 C C . VAL A 1 178 ? 10.432 19.214 -1.466 1.00 73.75 178 VAL A C 1
ATOM 1324 O O . VAL A 1 178 ? 9.651 18.671 -0.695 1.00 73.75 178 VAL A O 1
ATOM 1327 N N . MET A 1 179 ? 10.022 19.908 -2.534 1.00 69.88 179 MET A N 1
ATOM 1328 C CA . MET A 1 179 ? 8.605 20.038 -2.895 1.00 69.88 179 MET A CA 1
ATOM 1329 C C . MET A 1 179 ? 8.022 18.715 -3.399 1.00 69.88 179 MET A C 1
ATOM 1331 O O . M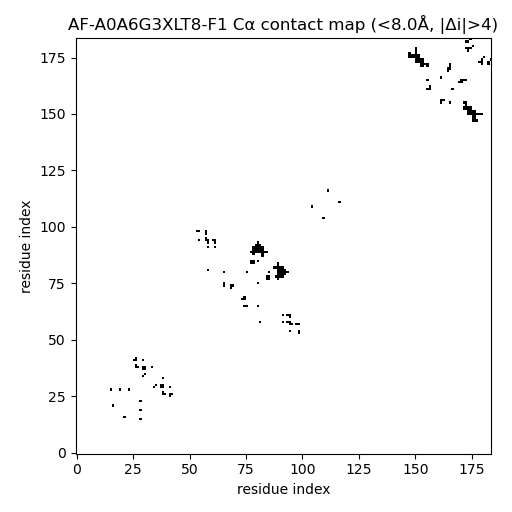ET A 1 179 ? 6.910 18.384 -3.007 1.00 69.88 179 MET A O 1
ATOM 1335 N N . GLY A 1 180 ? 8.807 17.903 -4.119 1.00 65.50 180 GLY A N 1
ATOM 1336 C CA . GLY A 1 180 ? 8.433 16.536 -4.493 1.00 65.50 180 GLY A CA 1
ATOM 1337 C C . GLY A 1 180 ? 8.077 15.636 -3.307 1.00 65.50 180 GLY A C 1
ATOM 1338 O O . GLY A 1 180 ? 7.271 14.732 -3.457 1.00 65.50 180 GLY A O 1
ATOM 1339 N N . ILE A 1 181 ? 8.601 15.897 -2.102 1.00 70.81 181 ILE A N 1
ATOM 1340 C CA . ILE A 1 181 ? 8.229 15.141 -0.888 1.00 70.81 181 ILE A CA 1
ATOM 1341 C C . ILE A 1 181 ? 6.769 15.401 -0.477 1.00 70.81 181 ILE A C 1
ATOM 1343 O O . ILE A 1 181 ? 6.161 14.552 0.170 1.00 70.81 181 ILE A O 1
ATOM 1347 N N . PHE A 1 182 ? 6.220 16.569 -0.816 1.00 66.44 182 PHE A N 1
ATOM 1348 C CA . PHE A 1 182 ? 4.863 16.986 -0.448 1.00 66.44 182 PHE A CA 1
ATOM 1349 C C . PHE A 1 182 ? 3.862 16.895 -1.603 1.00 66.44 182 PHE A C 1
ATOM 1351 O O . PHE A 1 182 ? 2.662 16.982 -1.357 1.00 66.44 182 PHE A O 1
ATOM 1358 N N . THR A 1 183 ? 4.345 16.768 -2.842 1.00 61.09 183 THR A N 1
ATOM 1359 C CA . THR A 1 183 ? 3.509 16.666 -4.046 1.00 61.09 183 THR A CA 1
ATOM 1360 C C . THR A 1 183 ? 3.428 15.253 -4.627 1.00 61.09 183 THR A C 1
ATOM 1362 O O . THR A 1 183 ? 2.657 15.064 -5.564 1.00 61.09 183 THR A O 1
ATOM 1365 N N . ALA A 1 184 ? 4.232 14.307 -4.123 1.00 51.06 184 ALA A N 1
ATOM 1366 C CA . ALA A 1 184 ? 4.189 12.887 -4.487 1.00 51.06 184 ALA A CA 1
ATOM 1367 C C . ALA A 1 184 ? 3.083 12.115 -3.756 1.00 51.06 184 ALA A C 1
ATOM 1369 O O . ALA A 1 184 ? 2.739 12.505 -2.615 1.00 51.06 184 ALA A O 1
#

Mean predicted aligned error: 8.68 Å

Organism: NCBI:txid2706086

Radius of gyration: 21.53 Å; Cα contacts (8 Å, |Δi|>4): 119; chains: 1; bounding box: 52×48×51 Å

pLDDT: mean 84.98, std 11.08, range [51.06, 97.69]